Protein AF-A0A1E4RHS6-F1 (afdb_monomer)

Secondary structure (DSSP, 8-state):
---HHHHHHHHTTTGGGBPPHHHHHHHTHHHHHHHHHHHS-SS------HHHHBHHHHTSTTHHHHHT--EEETTTTT---TT-S-SEEEE-----B-HHHHHHHHHHHT-HHHHHHHEEE-TT-SSSSEEEE-S-SEETTEES-HHHHHHHH-HHHHHHHHHHHTS----S-GGGTT-EEEE---HHHHHHHHHHHHHHHHHH-S--SSSS--SS-S---SSS---PPP-S--TT-SS--------

Structure (mmCIF, N/CA/C/O backbone):
data_AF-A0A1E4RHS6-F1
#
_entry.id   AF-A0A1E4RHS6-F1
#
loop_
_atom_site.group_PDB
_atom_site.id
_atom_site.type_symbol
_atom_site.label_atom_id
_atom_site.label_alt_id
_atom_site.label_comp_id
_atom_site.label_asym_id
_atom_site.label_entity_id
_atom_site.label_seq_id
_atom_site.pdbx_PDB_ins_code
_atom_site.Cartn_x
_atom_site.Cartn_y
_atom_site.Cartn_z
_atom_site.occupancy
_atom_site.B_iso_or_equiv
_atom_site.auth_seq_id
_atom_site.auth_comp_id
_atom_site.auth_asym_id
_atom_site.auth_atom_id
_atom_site.pdbx_PDB_model_num
ATOM 1 N N . MET A 1 1 ? 25.183 -6.635 12.525 1.00 59.97 1 MET A N 1
ATOM 2 C CA . MET A 1 1 ? 24.545 -7.657 13.388 1.00 59.97 1 MET A CA 1
ATOM 3 C C . MET A 1 1 ? 23.539 -6.966 14.293 1.00 59.97 1 MET A C 1
ATOM 5 O O . MET A 1 1 ? 23.830 -5.863 14.738 1.00 59.97 1 MET A O 1
ATOM 9 N N . ALA A 1 2 ? 22.370 -7.572 14.518 1.00 80.00 2 ALA A N 1
ATOM 10 C CA . ALA A 1 2 ? 21.357 -7.038 15.431 1.00 80.00 2 ALA A CA 1
ATOM 11 C C . ALA A 1 2 ? 21.878 -7.027 16.879 1.00 80.00 2 ALA A C 1
ATOM 13 O O . ALA A 1 2 ? 22.589 -7.948 17.282 1.00 80.00 2 ALA A O 1
ATOM 14 N N . THR A 1 3 ? 21.546 -5.990 17.651 1.00 88.50 3 THR A N 1
ATOM 15 C CA . THR A 1 3 ? 21.932 -5.907 19.067 1.00 88.50 3 THR A CA 1
ATOM 16 C C . THR A 1 3 ? 21.100 -6.879 19.915 1.00 88.50 3 THR A C 1
ATOM 18 O O . THR A 1 3 ? 19.969 -7.197 19.536 1.00 88.50 3 THR A O 1
ATOM 21 N N . PRO A 1 4 ? 21.600 -7.337 21.079 1.00 90.06 4 PRO A N 1
ATOM 22 C CA . PRO A 1 4 ? 20.811 -8.151 22.007 1.00 90.06 4 PRO A CA 1
ATOM 23 C C . PRO A 1 4 ? 19.476 -7.502 22.400 1.00 90.06 4 PRO A C 1
ATOM 25 O O . PRO A 1 4 ? 18.465 -8.194 22.486 1.00 90.06 4 PRO A O 1
ATOM 28 N N . ASP A 1 5 ? 19.451 -6.176 22.558 1.00 86.56 5 ASP A N 1
ATOM 29 C CA . ASP A 1 5 ? 18.231 -5.419 22.865 1.00 86.56 5 ASP A CA 1
ATOM 30 C C . ASP A 1 5 ? 17.237 -5.422 21.699 1.00 86.56 5 ASP A C 1
ATOM 32 O O . ASP A 1 5 ? 16.030 -5.569 21.899 1.00 86.56 5 ASP A O 1
ATOM 36 N N . LEU A 1 6 ? 17.730 -5.327 20.458 1.00 84.50 6 LEU A N 1
ATOM 37 C CA . LEU A 1 6 ? 16.880 -5.459 19.278 1.00 84.50 6 LEU A CA 1
ATOM 38 C C . LEU A 1 6 ? 16.303 -6.876 19.184 1.00 84.50 6 LEU A C 1
ATOM 40 O O . LEU A 1 6 ? 15.110 -7.028 18.951 1.00 84.50 6 LEU A O 1
ATOM 44 N N . LEU A 1 7 ? 17.113 -7.909 19.424 1.00 88.19 7 LEU A N 1
ATOM 45 C CA . LEU A 1 7 ? 16.642 -9.297 19.422 1.00 88.19 7 LEU A CA 1
ATOM 46 C C . LEU A 1 7 ? 15.589 -9.543 20.508 1.00 88.19 7 LEU A C 1
ATOM 48 O O . LEU A 1 7 ? 14.568 -10.168 20.228 1.00 88.19 7 LEU A O 1
ATOM 52 N N . ARG A 1 8 ? 15.795 -9.003 21.714 1.00 87.88 8 ARG A N 1
ATOM 53 C CA . ARG A 1 8 ? 14.822 -9.091 22.806 1.00 87.88 8 ARG A CA 1
ATOM 54 C C . ARG A 1 8 ? 13.527 -8.358 22.470 1.00 87.88 8 ARG A C 1
ATOM 56 O O . ARG A 1 8 ? 12.462 -8.944 22.590 1.00 87.88 8 ARG A O 1
ATOM 63 N N . SER A 1 9 ? 13.601 -7.128 21.958 1.00 85.06 9 SER A N 1
ATOM 64 C CA . SER A 1 9 ? 12.385 -6.401 21.563 1.00 85.06 9 SER A CA 1
ATOM 65 C C . SER A 1 9 ? 11.615 -7.117 20.449 1.00 85.06 9 SER A C 1
ATOM 67 O O . SER A 1 9 ? 10.389 -7.098 20.457 1.00 85.06 9 SER A O 1
ATOM 69 N N . ILE A 1 10 ? 12.298 -7.780 19.504 1.00 84.38 10 ILE A N 1
ATOM 70 C CA . ILE A 1 10 ? 11.651 -8.626 18.488 1.00 84.38 10 ILE A CA 1
ATOM 71 C C . ILE A 1 10 ? 10.930 -9.813 19.143 1.00 84.38 10 ILE A C 1
ATOM 73 O O . ILE A 1 10 ? 9.782 -10.077 18.794 1.00 84.38 10 ILE A O 1
ATOM 77 N N . GLN A 1 11 ? 11.567 -10.496 20.101 1.00 87.00 11 GLN A N 1
ATOM 78 C CA . GLN A 1 11 ? 10.945 -11.592 20.861 1.00 87.00 11 GLN A CA 1
ATOM 79 C C . GLN A 1 11 ? 9.721 -11.121 21.658 1.00 87.00 11 GLN A C 1
ATOM 81 O O . GLN A 1 11 ? 8.719 -11.829 21.711 1.00 87.00 11 GLN A O 1
ATOM 86 N N . ASP A 1 12 ? 9.761 -9.893 22.173 1.00 87.06 12 ASP A N 1
ATOM 87 C CA . ASP A 1 12 ? 8.649 -9.234 22.863 1.00 87.06 12 ASP A CA 1
ATOM 88 C C . ASP A 1 12 ? 7.632 -8.603 21.883 1.00 87.06 12 ASP A C 1
ATOM 90 O O . ASP A 1 12 ? 6.861 -7.718 22.248 1.00 87.06 12 ASP A O 1
ATOM 94 N N . ASN A 1 13 ? 7.625 -9.018 20.611 1.00 81.56 13 ASN A N 1
ATOM 95 C CA . ASN A 1 13 ? 6.699 -8.562 19.566 1.00 81.56 13 ASN A CA 1
ATOM 96 C C . ASN A 1 13 ? 6.699 -7.038 19.307 1.00 81.56 13 ASN A C 1
ATOM 98 O O . ASN A 1 13 ? 5.694 -6.442 18.888 1.00 81.56 13 ASN A O 1
ATOM 102 N N . ARG A 1 14 ? 7.845 -6.395 19.556 1.00 83.31 14 ARG A N 1
ATOM 103 C CA . ARG A 1 14 ? 8.075 -4.958 19.359 1.00 83.31 14 ARG A CA 1
ATOM 104 C C . ARG A 1 14 ? 7.027 -4.092 20.053 1.00 83.31 14 ARG A C 1
ATOM 106 O O . ARG A 1 14 ? 6.521 -3.132 19.466 1.00 83.31 14 ARG A O 1
ATOM 113 N N . ILE A 1 15 ? 6.707 -4.425 21.308 1.00 84.56 15 ILE A N 1
ATOM 114 C CA . ILE A 1 15 ? 5.822 -3.608 22.154 1.00 84.56 15 ILE A CA 1
ATOM 115 C C . ILE A 1 15 ? 6.294 -2.151 22.269 1.00 84.56 15 ILE A C 1
ATOM 117 O O . ILE A 1 15 ? 5.478 -1.256 22.440 1.00 84.56 15 ILE A O 1
ATOM 121 N N . ASP A 1 16 ? 7.593 -1.889 22.098 1.00 84.56 16 ASP A N 1
ATOM 122 C CA . ASP A 1 16 ? 8.192 -0.551 22.087 1.00 84.56 16 ASP A CA 1
ATOM 123 C C . ASP A 1 16 ? 7.740 0.323 20.903 1.00 84.56 16 ASP A C 1
ATOM 125 O O . ASP A 1 16 ? 7.948 1.537 20.918 1.00 84.56 16 ASP A O 1
ATOM 129 N N . LYS A 1 17 ? 7.147 -0.278 19.863 1.00 87.75 17 LYS A N 1
ATOM 130 C CA . LYS A 1 17 ? 6.722 0.405 18.632 1.00 87.75 17 LYS A CA 1
ATOM 131 C C . LYS A 1 17 ? 5.220 0.386 18.393 1.00 87.75 17 LYS A C 1
ATOM 133 O O . LYS A 1 17 ? 4.797 0.817 17.323 1.00 87.75 17 LYS A O 1
ATOM 138 N N . VAL A 1 18 ? 4.416 -0.117 19.325 1.00 90.81 18 VAL A N 1
ATOM 139 C CA . VAL A 1 18 ? 2.954 -0.108 19.168 1.00 90.81 18 VAL A CA 1
ATOM 140 C C . VAL A 1 18 ? 2.422 1.320 19.132 1.00 90.81 18 VAL A C 1
ATOM 142 O O . VAL A 1 18 ? 2.957 2.217 19.785 1.00 90.81 18 VAL A O 1
ATOM 145 N N . ILE A 1 19 ? 1.355 1.524 18.366 1.00 90.25 19 ILE A N 1
ATOM 146 C CA . ILE A 1 19 ? 0.645 2.800 18.344 1.00 90.25 19 ILE A CA 1
ATOM 147 C C . ILE A 1 19 ? -0.301 2.844 19.552 1.00 90.25 19 ILE A C 1
ATOM 149 O O . ILE A 1 19 ? -1.131 1.942 19.688 1.00 90.25 19 ILE A O 1
ATOM 153 N N . PRO A 1 20 ? -0.208 3.855 20.437 1.00 91.38 20 PRO A N 1
ATOM 154 C CA . PRO A 1 20 ? -1.173 4.024 21.516 1.00 91.38 20 PRO A CA 1
ATOM 155 C C . PRO A 1 20 ? -2.580 4.267 20.968 1.00 91.38 20 PRO A C 1
ATOM 157 O O . PRO A 1 20 ? -2.752 4.968 19.971 1.00 91.38 20 PRO A O 1
ATOM 160 N N . GLU A 1 21 ? -3.601 3.772 21.665 1.00 94.12 21 GLU A N 1
ATOM 161 C CA . GLU A 1 21 ? -4.999 3.992 21.277 1.00 94.12 21 GLU A CA 1
ATOM 162 C C . GLU A 1 21 ? -5.352 5.481 21.157 1.00 94.12 21 GLU A C 1
ATOM 164 O O . GLU A 1 21 ? -6.006 5.883 20.200 1.00 94.12 21 GLU A O 1
ATOM 169 N N . SER A 1 22 ? -4.822 6.326 22.043 1.00 92.38 22 SER A N 1
ATOM 170 C CA . SER A 1 22 ? -5.022 7.779 21.979 1.00 92.38 22 SER A CA 1
ATOM 171 C C . SER A 1 22 ? -4.534 8.410 20.667 1.00 92.38 22 SER A C 1
ATOM 173 O O . SER A 1 22 ? -5.081 9.423 20.227 1.00 92.38 22 SER A O 1
ATOM 175 N N . VAL A 1 23 ? -3.523 7.823 20.016 1.00 89.50 23 VAL A N 1
ATOM 176 C CA . VAL A 1 23 ? -3.023 8.281 18.711 1.00 89.50 23 VAL A CA 1
ATOM 177 C C . VAL A 1 23 ? -3.991 7.881 17.600 1.00 89.50 23 VAL A C 1
ATOM 179 O O . VAL A 1 23 ? -4.288 8.706 16.738 1.00 89.50 23 VAL A O 1
ATOM 182 N N . TYR A 1 24 ? -4.550 6.668 17.648 1.00 92.44 24 TYR A N 1
ATOM 183 C CA . TYR A 1 24 ? -5.624 6.260 16.736 1.00 92.44 24 TYR A CA 1
ATOM 184 C C . TYR A 1 24 ? -6.864 7.153 16.896 1.00 92.44 24 TYR A C 1
ATOM 186 O O . TYR A 1 24 ? -7.394 7.660 15.906 1.00 92.44 24 TYR A O 1
ATOM 194 N N . ASP A 1 25 ? -7.289 7.407 18.134 1.00 92.69 25 ASP A N 1
ATOM 195 C CA . ASP A 1 25 ? -8.480 8.206 18.426 1.00 92.69 25 ASP A CA 1
ATOM 196 C C . ASP A 1 25 ? -8.363 9.647 17.927 1.00 92.69 25 ASP A C 1
ATOM 198 O O . ASP A 1 25 ? -9.307 10.186 17.348 1.00 92.69 25 ASP A O 1
ATOM 202 N N . SER A 1 26 ? -7.193 10.260 18.112 1.00 89.44 26 SER A N 1
ATOM 203 C CA . SER A 1 26 ? -6.949 11.644 17.697 1.00 89.44 26 SER A CA 1
ATOM 204 C C . SER A 1 26 ? -6.756 11.812 16.187 1.00 89.44 26 SER A C 1
ATOM 206 O O . SER A 1 26 ? -7.111 12.865 15.663 1.00 89.44 26 SER A O 1
ATOM 208 N N . ASN A 1 27 ? -6.233 10.803 15.478 1.00 87.25 27 ASN A N 1
ATOM 209 C CA . ASN A 1 27 ? -5.848 10.950 14.066 1.00 87.25 27 ASN A CA 1
ATOM 210 C C . ASN A 1 27 ? -6.754 10.208 13.075 1.00 87.25 27 ASN A C 1
ATOM 212 O O . ASN A 1 27 ? -6.934 10.669 11.951 1.00 87.25 27 ASN A O 1
ATOM 216 N N . LEU A 1 28 ? -7.305 9.051 13.449 1.00 91.12 28 LEU A N 1
ATOM 217 C CA . LEU A 1 28 ? -7.921 8.116 12.498 1.00 91.12 28 LEU A CA 1
ATOM 218 C C . LEU A 1 28 ? -9.376 7.786 12.813 1.00 91.12 28 LEU A C 1
ATOM 220 O O . LEU A 1 28 ? -10.139 7.503 11.888 1.00 91.12 28 LEU A O 1
ATOM 224 N N . LYS A 1 29 ? -9.797 7.863 14.080 1.00 92.75 29 LYS A N 1
ATOM 225 C CA . LYS A 1 29 ? -11.164 7.499 14.473 1.00 92.75 29 LYS A CA 1
ATOM 226 C C . LYS A 1 29 ? -12.225 8.291 13.708 1.00 92.75 29 LYS A C 1
ATOM 228 O O . LYS A 1 29 ? -13.162 7.694 13.192 1.00 92.75 29 LYS A O 1
ATOM 233 N N . SER A 1 30 ? -12.061 9.607 13.567 1.00 92.50 30 SER A N 1
ATOM 234 C CA . SER A 1 30 ? -13.020 10.442 12.827 1.00 92.50 30 SER A CA 1
ATOM 235 C C . SER A 1 30 ? -13.090 10.087 11.335 1.00 92.50 30 SER A C 1
ATOM 237 O O . SER A 1 30 ? -14.154 10.176 10.725 1.00 92.50 30 SER A O 1
ATOM 239 N N . ILE A 1 31 ? -11.972 9.657 10.741 1.00 91.25 31 ILE A N 1
ATOM 240 C CA . ILE A 1 31 ? -11.906 9.190 9.351 1.00 91.25 31 ILE A CA 1
ATOM 241 C C . ILE A 1 31 ? -12.653 7.863 9.220 1.00 91.25 31 ILE A C 1
ATOM 243 O O . ILE A 1 31 ? -13.453 7.702 8.300 1.00 91.25 31 ILE A O 1
ATOM 247 N N . TYR A 1 32 ? -12.410 6.930 10.140 1.00 93.31 32 TYR A N 1
ATOM 248 C CA . TYR A 1 32 ? -13.093 5.643 10.168 1.00 93.31 32 TYR A CA 1
ATOM 249 C C . TYR A 1 32 ? -14.603 5.806 10.375 1.00 93.31 32 TYR A C 1
ATOM 251 O O . TYR A 1 32 ? -15.383 5.259 9.600 1.00 93.31 32 TYR A O 1
ATOM 259 N N . ASP A 1 33 ? -15.026 6.625 11.341 1.00 93.38 33 ASP A N 1
ATOM 260 C CA . ASP A 1 33 ? -16.442 6.882 11.622 1.00 93.38 33 ASP A CA 1
ATOM 261 C C . ASP A 1 33 ? -17.170 7.431 10.383 1.00 93.38 33 ASP A C 1
ATOM 263 O O . ASP A 1 33 ? -18.230 6.923 10.028 1.00 93.38 33 ASP A O 1
ATOM 267 N N . LYS A 1 34 ? -16.563 8.375 9.644 1.00 93.06 34 LYS A N 1
ATOM 268 C CA . LYS A 1 34 ? -17.117 8.894 8.376 1.00 93.06 34 LYS A CA 1
ATOM 269 C C . LYS A 1 34 ? -17.277 7.810 7.304 1.00 93.06 34 LYS A C 1
ATOM 271 O O . LYS A 1 34 ? -18.225 7.854 6.519 1.00 93.06 34 LYS A O 1
ATOM 276 N N . ILE A 1 35 ? -16.354 6.847 7.239 1.00 91.56 35 ILE A N 1
ATOM 277 C CA . ILE A 1 35 ? -16.458 5.709 6.311 1.00 91.56 35 ILE A CA 1
ATOM 278 C C . ILE A 1 35 ? -17.650 4.829 6.701 1.00 91.56 35 ILE A C 1
ATOM 280 O O . ILE A 1 35 ? -18.435 4.462 5.828 1.00 91.56 35 ILE A O 1
ATOM 284 N N . ILE A 1 36 ? -17.822 4.549 7.997 1.00 92.19 36 ILE A N 1
ATOM 285 C CA . ILE A 1 36 ? -18.945 3.754 8.513 1.00 92.19 36 ILE A CA 1
ATOM 286 C C . ILE A 1 36 ? -20.285 4.466 8.313 1.00 92.19 36 ILE A C 1
ATOM 288 O O . ILE A 1 36 ? -21.259 3.835 7.911 1.00 92.19 36 ILE A O 1
ATOM 292 N N . GLU A 1 37 ? -20.355 5.775 8.553 1.00 91.44 37 GLU A N 1
ATOM 293 C CA . GLU A 1 37 ? -21.561 6.573 8.307 1.00 91.44 37 GLU A CA 1
ATOM 294 C C . GLU A 1 37 ? -21.984 6.515 6.836 1.00 91.44 37 GLU A C 1
ATOM 296 O O . GLU A 1 37 ? -23.170 6.386 6.534 1.00 91.44 37 GLU A O 1
ATOM 301 N N . LYS A 1 38 ? -21.014 6.557 5.914 1.00 87.94 38 LYS A N 1
ATOM 302 C CA . LYS A 1 38 ? -21.271 6.459 4.474 1.00 87.94 38 LYS A CA 1
ATOM 303 C C . LYS A 1 38 ? -21.679 5.048 4.040 1.00 87.94 38 LYS A C 1
ATOM 305 O O . LYS A 1 38 ? -22.522 4.920 3.155 1.00 87.94 38 LYS A O 1
ATOM 310 N N . SER A 1 39 ? -21.072 4.004 4.605 1.00 86.00 39 SER A N 1
ATOM 311 C CA . SER A 1 39 ? -21.371 2.612 4.241 1.00 86.00 39 SER A CA 1
ATOM 312 C C . SER A 1 39 ? -22.644 2.079 4.907 1.00 86.00 39 SER A C 1
ATOM 314 O O . SER A 1 39 ? -23.267 1.158 4.386 1.00 86.00 39 SER A O 1
ATOM 316 N N . GLY A 1 40 ? -23.030 2.637 6.058 1.00 84.38 40 GLY A N 1
ATOM 317 C CA . GLY A 1 40 ? -24.147 2.173 6.880 1.00 84.38 40 GLY A CA 1
ATOM 318 C C . GLY A 1 40 ? -23.863 0.886 7.667 1.00 84.38 40 GLY A C 1
ATOM 319 O O . GLY A 1 40 ? -24.733 0.431 8.410 1.00 84.38 40 GLY A O 1
ATOM 320 N N . VAL A 1 41 ? -22.667 0.298 7.541 1.00 83.81 41 VAL A N 1
ATOM 321 C CA . VAL A 1 41 ? -22.291 -0.974 8.180 1.00 83.81 41 VAL A CA 1
ATOM 322 C C . VAL A 1 41 ? -20.867 -0.927 8.722 1.00 83.81 41 VAL A C 1
ATOM 324 O O . VAL A 1 41 ? -19.961 -0.407 8.079 1.00 83.81 41 VAL A O 1
ATOM 327 N N . LYS A 1 42 ? -20.648 -1.506 9.910 1.00 79.38 42 LYS A N 1
ATOM 328 C CA . LYS A 1 42 ? -19.319 -1.551 10.551 1.00 79.38 42 LYS A CA 1
ATOM 329 C C . LYS A 1 42 ? -18.369 -2.546 9.890 1.00 79.38 42 LYS A C 1
ATOM 331 O O . LYS A 1 42 ? -17.166 -2.308 9.854 1.00 79.38 42 LYS A O 1
ATOM 336 N N . THR A 1 43 ? -18.904 -3.640 9.368 1.00 84.06 43 THR A N 1
ATOM 337 C CA . THR A 1 43 ? -18.154 -4.725 8.734 1.00 84.06 43 THR A CA 1
ATOM 338 C C . THR A 1 43 ? -18.296 -4.675 7.222 1.00 84.06 43 THR A C 1
ATOM 340 O O . THR A 1 43 ? -19.371 -4.387 6.697 1.00 84.06 43 THR A O 1
ATOM 343 N N . VAL A 1 44 ? -17.205 -4.979 6.521 1.00 88.94 44 VAL A N 1
ATOM 344 C CA . VAL A 1 44 ? -17.224 -5.131 5.066 1.00 88.94 44 VAL A CA 1
ATOM 345 C C . VAL A 1 44 ? -17.802 -6.502 4.727 1.00 88.94 44 VAL A C 1
ATOM 347 O O . VAL A 1 44 ? -17.132 -7.521 4.843 1.00 88.94 44 VAL A O 1
ATOM 350 N N . GLU A 1 45 ? -19.071 -6.524 4.326 1.00 89.62 45 GLU A N 1
ATOM 351 C CA . GLU A 1 45 ? -19.749 -7.739 3.841 1.00 89.62 45 GLU A CA 1
ATOM 352 C C . GLU A 1 45 ? -19.692 -7.868 2.312 1.00 89.62 45 GLU A C 1
ATOM 354 O O . GLU A 1 45 ? -19.909 -8.945 1.749 1.00 89.62 45 GLU A O 1
ATOM 359 N N . THR A 1 46 ? -19.378 -6.767 1.626 1.00 92.25 46 THR A N 1
ATOM 360 C CA . THR A 1 46 ? -19.226 -6.725 0.173 1.00 92.25 46 THR A CA 1
ATOM 361 C C . THR A 1 46 ? -18.072 -7.623 -0.257 1.00 92.25 46 THR A C 1
ATOM 363 O O . THR A 1 46 ? -16.931 -7.428 0.152 1.00 92.25 46 THR A O 1
ATOM 366 N N . LYS A 1 47 ? -18.354 -8.590 -1.133 1.00 96.38 47 LYS A N 1
ATOM 367 C CA . LYS A 1 47 ? -17.315 -9.411 -1.765 1.00 96.38 47 LYS A CA 1
ATOM 368 C C . LYS A 1 47 ? -16.635 -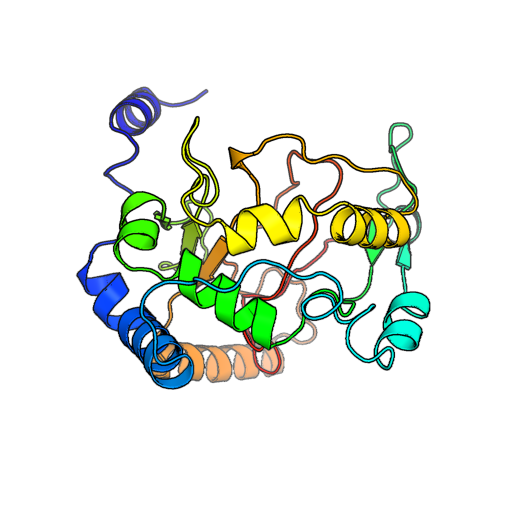8.638 -2.887 1.00 96.38 47 LYS A C 1
ATOM 370 O O . LYS A 1 47 ? -17.276 -7.855 -3.588 1.00 96.38 47 LYS A O 1
ATOM 375 N N . PHE A 1 48 ? -15.349 -8.900 -3.096 1.00 98.44 48 PHE A N 1
ATOM 376 C CA . PHE A 1 48 ? -14.639 -8.342 -4.237 1.00 98.44 48 PHE A CA 1
ATOM 377 C C . PHE A 1 48 ? -15.203 -8.898 -5.554 1.00 98.44 48 PHE A C 1
ATOM 379 O O . PHE A 1 48 ? -15.061 -10.078 -5.857 1.00 98.44 48 PHE A O 1
ATOM 386 N N . ASP A 1 49 ? -15.837 -8.026 -6.331 1.00 98.25 49 ASP A N 1
ATOM 387 C CA . ASP A 1 49 ? -16.186 -8.234 -7.734 1.00 98.25 49 ASP A CA 1
ATOM 388 C C . ASP A 1 49 ? -15.230 -7.444 -8.656 1.00 98.25 49 ASP A C 1
ATOM 390 O O . ASP A 1 49 ? -15.236 -6.209 -8.615 1.00 98.25 49 ASP A O 1
ATOM 394 N N . PRO A 1 50 ? -14.423 -8.101 -9.508 1.00 97.81 50 PRO A N 1
ATOM 395 C CA . PRO A 1 50 ? -13.515 -7.415 -10.427 1.00 97.81 50 PRO A CA 1
ATOM 396 C C . PRO A 1 50 ? -14.242 -6.509 -11.433 1.00 97.81 50 PRO A C 1
ATOM 398 O O . PRO A 1 50 ? -13.695 -5.476 -11.809 1.00 97.81 50 PRO A O 1
ATOM 401 N N . TYR A 1 51 ? -15.473 -6.834 -11.837 1.00 97.19 51 TYR A N 1
ATOM 402 C CA . TYR A 1 51 ? -16.265 -6.038 -12.784 1.00 97.19 51 TYR A CA 1
ATOM 403 C C . TYR A 1 51 ? -16.917 -4.818 -12.142 1.00 97.19 51 TYR A C 1
ATOM 405 O O . TYR A 1 51 ? -17.545 -4.027 -12.832 1.00 97.19 51 TYR A O 1
ATOM 413 N N . LYS A 1 52 ? -16.763 -4.650 -10.831 1.00 97.25 52 LYS A N 1
ATOM 414 C CA . LYS A 1 52 ? -17.241 -3.485 -10.088 1.00 97.25 52 LYS A CA 1
ATOM 415 C C . LYS A 1 52 ? -16.096 -2.702 -9.454 1.00 97.25 52 LYS A C 1
ATOM 417 O O . LYS A 1 52 ? -16.140 -1.478 -9.363 1.00 97.25 52 LYS A O 1
ATOM 422 N N . HIS A 1 53 ? -15.069 -3.410 -9.002 1.00 97.88 53 HIS A N 1
ATOM 423 C CA . HIS A 1 53 ? -14.016 -2.852 -8.164 1.00 97.88 53 HIS A CA 1
ATOM 424 C C . HIS A 1 53 ? -12.713 -2.577 -8.909 1.00 97.88 53 HIS A C 1
ATOM 426 O O . HIS A 1 53 ? -11.897 -1.820 -8.390 1.00 97.88 53 HIS A O 1
ATOM 432 N N . LEU A 1 54 ? -12.513 -3.116 -10.117 1.00 97.94 54 LEU A N 1
ATOM 433 C CA . LEU A 1 54 ? -11.396 -2.728 -10.981 1.00 97.94 54 LEU A CA 1
ATOM 434 C C . LEU A 1 54 ? -11.870 -1.697 -12.004 1.00 97.94 54 LEU A C 1
ATOM 436 O O . LEU A 1 54 ? -12.758 -1.982 -12.810 1.00 97.94 54 LEU A O 1
ATOM 440 N N . LYS A 1 55 ? -11.234 -0.520 -12.025 1.00 96.25 55 LYS A N 1
ATOM 441 C CA . LYS A 1 55 ? -11.555 0.574 -12.963 1.00 96.25 55 LYS A CA 1
ATOM 442 C C . LYS A 1 55 ? -11.506 0.116 -14.419 1.00 96.25 55 LYS A C 1
ATOM 444 O O . LYS A 1 55 ? -12.358 0.489 -15.218 1.00 96.25 55 LYS A O 1
ATOM 449 N N . TYR A 1 56 ? -10.569 -0.776 -14.741 1.00 95.56 56 TYR A N 1
ATOM 450 C CA . TYR A 1 56 ? -10.448 -1.358 -16.075 1.00 95.56 56 TYR A CA 1
ATOM 451 C C . TYR A 1 56 ? -11.733 -2.058 -16.556 1.00 95.56 56 TYR A C 1
ATOM 453 O O . TYR A 1 56 ? -12.076 -1.964 -17.735 1.00 95.56 56 TYR A O 1
ATOM 461 N N . TYR A 1 57 ? -12.448 -2.760 -15.670 1.00 95.25 57 TYR A N 1
ATOM 462 C CA . TYR A 1 57 ? -13.636 -3.544 -16.027 1.00 95.25 57 TYR A CA 1
ATOM 463 C C . TYR A 1 57 ? -14.958 -2.838 -15.699 1.00 95.25 57 TYR A C 1
ATOM 465 O O . TYR A 1 57 ? -15.939 -3.096 -16.390 1.00 95.25 57 TYR A O 1
ATOM 473 N N . ALA A 1 58 ? -14.979 -1.950 -14.699 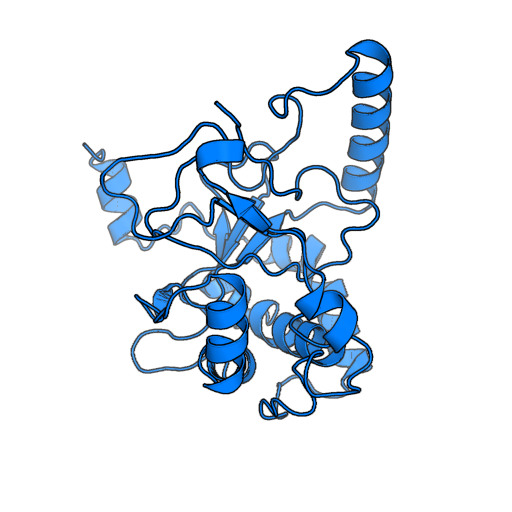1.00 93.25 58 ALA A N 1
ATOM 474 C CA . ALA A 1 58 ? -16.204 -1.376 -14.144 1.00 93.25 58 ALA A CA 1
ATOM 475 C C . ALA A 1 58 ? -17.010 -0.507 -15.115 1.00 93.25 58 ALA A C 1
ATOM 477 O O . ALA A 1 58 ? -18.203 -0.734 -15.299 1.00 93.25 58 ALA A O 1
ATOM 478 N N . ASP A 1 59 ? -16.379 0.483 -15.747 1.00 82.12 59 ASP A N 1
ATOM 479 C CA . ASP A 1 59 ? -17.067 1.383 -16.682 1.00 82.12 59 ASP A CA 1
ATOM 480 C C . ASP A 1 59 ? -16.370 1.510 -18.044 1.00 82.12 59 ASP A C 1
ATOM 482 O O . ASP A 1 59 ? -16.904 2.128 -18.966 1.00 82.12 59 ASP A O 1
ATOM 486 N N . GLY A 1 60 ? -15.182 0.911 -18.185 1.00 75.31 60 GLY A N 1
ATOM 487 C CA . GLY A 1 60 ? -14.379 0.914 -19.402 1.00 75.31 60 GLY A CA 1
ATOM 488 C C . GLY A 1 60 ? -13.759 2.265 -19.773 1.00 75.31 60 GLY A C 1
ATOM 489 O O . GLY A 1 60 ? -12.936 2.293 -20.688 1.00 75.31 60 GLY A O 1
ATOM 490 N N . LYS A 1 61 ? -14.091 3.359 -19.075 1.00 84.06 61 LYS A N 1
ATOM 491 C CA . LYS A 1 61 ? -13.603 4.715 -19.386 1.00 84.06 61 LYS A CA 1
ATOM 492 C C . LYS A 1 61 ? -12.113 4.849 -19.113 1.00 84.06 61 LYS A C 1
ATOM 494 O O . LYS A 1 61 ? -11.395 5.528 -19.838 1.00 84.06 61 LYS A O 1
ATOM 499 N N . ASP A 1 62 ? -11.644 4.137 -18.099 1.00 87.38 62 ASP A N 1
ATOM 500 C CA . ASP A 1 62 ? -10.250 4.146 -17.674 1.00 87.38 62 ASP A CA 1
ATOM 501 C C . ASP A 1 62 ? -9.358 3.167 -18.462 1.00 87.38 62 ASP A C 1
ATOM 503 O O . ASP A 1 62 ? -8.147 3.126 -18.238 1.00 87.38 62 ASP A O 1
ATOM 507 N N . LYS A 1 63 ? -9.911 2.399 -19.418 1.00 92.56 63 LYS A N 1
ATOM 508 C CA . LYS A 1 63 ? -9.122 1.466 -20.246 1.00 92.56 63 LYS A CA 1
ATOM 509 C C . LYS A 1 63 ? -8.103 2.188 -21.111 1.00 92.56 63 LYS A C 1
ATOM 511 O O . LYS A 1 63 ? -6.970 1.730 -21.209 1.00 92.56 63 LYS A O 1
ATOM 516 N N . GLU A 1 64 ? -8.493 3.298 -21.734 1.00 92.62 64 GLU A N 1
ATOM 517 C CA . GLU A 1 64 ? -7.570 4.074 -22.566 1.00 92.62 64 GLU A CA 1
ATOM 518 C C . GLU A 1 64 ? -6.415 4.610 -21.724 1.00 92.62 64 GLU A C 1
ATOM 520 O O . GLU A 1 64 ? -5.263 4.409 -22.092 1.00 92.62 64 GLU A O 1
ATOM 525 N N . LYS A 1 65 ? -6.712 5.171 -20.544 1.00 93.31 65 LYS A N 1
ATOM 526 C CA . LYS A 1 65 ? -5.695 5.650 -19.598 1.00 93.31 65 LYS A CA 1
ATOM 527 C C . LYS A 1 65 ? -4.764 4.529 -19.129 1.00 93.31 65 LYS A C 1
ATOM 529 O O . LYS A 1 65 ? -3.557 4.735 -19.035 1.00 93.31 65 LYS A O 1
ATOM 534 N N . PHE A 1 66 ? -5.308 3.345 -18.846 1.00 95.69 66 PHE A N 1
ATOM 535 C CA . PHE A 1 66 ? -4.515 2.165 -18.508 1.00 95.69 66 PHE A CA 1
ATOM 536 C C . PHE A 1 66 ? -3.551 1.806 -19.651 1.00 95.69 66 PHE A C 1
ATOM 538 O O . PHE A 1 66 ? -2.348 1.707 -19.440 1.00 95.69 66 PHE A O 1
ATOM 545 N N . HIS A 1 67 ? -4.044 1.687 -20.885 1.00 94.44 67 HIS A N 1
ATOM 546 C CA . HIS A 1 67 ? -3.207 1.318 -22.036 1.00 94.44 67 HIS A CA 1
ATOM 547 C C . HIS A 1 67 ? -2.204 2.402 -22.438 1.00 94.44 67 HIS A C 1
ATOM 549 O O . HIS A 1 67 ? -1.121 2.083 -22.919 1.00 94.44 67 HIS A O 1
ATOM 555 N N . SER A 1 68 ? -2.536 3.676 -22.223 1.00 95.38 68 SER A N 1
ATOM 556 C CA . SER A 1 68 ? -1.657 4.813 -22.505 1.00 95.38 68 SER A CA 1
ATOM 557 C C . SER A 1 68 ? -0.707 5.147 -21.352 1.00 95.38 68 SER A C 1
ATOM 559 O O . SER A 1 68 ? -0.052 6.189 -21.392 1.00 95.38 68 SER A O 1
ATOM 561 N N . THR A 1 69 ? -0.664 4.331 -20.294 1.00 97.12 69 THR A N 1
ATOM 562 C CA . THR A 1 69 ? 0.219 4.573 -19.150 1.00 97.12 69 THR A CA 1
ATOM 563 C C . THR A 1 69 ? 1.669 4.492 -19.607 1.00 97.12 69 THR A C 1
ATOM 565 O O . THR A 1 69 ? 2.128 3.464 -20.111 1.00 97.12 69 THR A O 1
ATOM 568 N N . ARG A 1 70 ? 2.404 5.592 -19.428 1.00 96.81 70 ARG A N 1
ATOM 569 C CA . ARG A 1 70 ? 3.824 5.653 -19.766 1.00 96.81 70 ARG A CA 1
ATOM 570 C C . ARG A 1 70 ? 4.606 4.705 -18.865 1.00 96.81 70 ARG A C 1
ATOM 572 O O . ARG A 1 70 ? 4.401 4.668 -17.653 1.00 96.81 70 ARG A O 1
ATOM 579 N N . LYS A 1 71 ? 5.548 3.993 -19.470 1.00 96.69 71 LYS A N 1
ATOM 580 C CA . LYS A 1 71 ? 6.522 3.144 -18.789 1.00 96.69 71 LYS A CA 1
ATOM 581 C C . LYS A 1 71 ? 7.904 3.742 -19.017 1.00 96.69 71 LYS A C 1
ATOM 583 O O . LYS A 1 71 ? 8.183 4.202 -20.119 1.00 96.69 71 LYS A O 1
ATOM 588 N N . ILE A 1 72 ? 8.722 3.767 -17.977 1.00 96.50 72 ILE A N 1
ATOM 589 C CA . ILE A 1 72 ? 10.116 4.200 -18.020 1.00 96.50 72 ILE A CA 1
ATOM 590 C C . ILE A 1 72 ? 10.958 2.959 -17.752 1.00 96.50 72 ILE A C 1
ATOM 592 O O . ILE A 1 72 ? 10.750 2.264 -16.754 1.00 96.50 72 ILE A O 1
ATOM 596 N N . SER A 1 73 ? 11.884 2.665 -18.653 1.00 95.62 73 SER A N 1
ATOM 597 C CA . SER A 1 73 ? 12.769 1.508 -18.541 1.00 95.62 73 SER A CA 1
ATOM 598 C C . SER A 1 73 ? 13.879 1.706 -17.502 1.00 95.62 73 SER A C 1
ATOM 600 O O . SER A 1 73 ? 14.223 2.829 -17.123 1.00 95.62 73 SER A O 1
ATOM 602 N N . MET A 1 74 ? 14.492 0.604 -17.069 1.00 94.88 74 MET A N 1
ATOM 603 C CA . MET A 1 74 ? 15.698 0.623 -16.232 1.00 94.88 74 MET A CA 1
ATOM 604 C C . MET A 1 74 ? 16.857 1.379 -16.901 1.00 94.88 74 MET A C 1
ATOM 606 O O . MET A 1 74 ? 17.622 2.062 -16.216 1.00 94.88 74 MET A O 1
ATOM 610 N N . GLU A 1 75 ? 16.950 1.334 -18.233 1.00 95.50 75 GLU A N 1
ATOM 611 C CA . GLU A 1 75 ? 17.955 2.070 -19.007 1.00 95.50 75 GLU A CA 1
ATOM 612 C C . GLU A 1 75 ? 17.707 3.580 -18.965 1.00 95.50 75 GLU A C 1
ATOM 614 O O . GLU A 1 75 ? 18.619 4.349 -18.656 1.00 95.50 75 GLU A O 1
ATOM 619 N N . GLU A 1 76 ? 16.463 4.017 -19.174 1.00 96.00 76 GLU A N 1
ATOM 620 C CA . GLU A 1 76 ? 16.081 5.430 -19.060 1.00 96.00 76 GLU A CA 1
ATOM 621 C C . GLU A 1 76 ? 16.261 5.977 -17.636 1.00 96.00 76 GLU A C 1
ATOM 623 O O . GLU A 1 76 ? 16.534 7.168 -17.450 1.00 96.00 76 GLU A O 1
ATOM 628 N N . LEU A 1 77 ? 16.142 5.118 -16.617 1.00 94.81 77 LEU A N 1
ATOM 629 C CA . LEU A 1 77 ? 16.480 5.453 -15.231 1.00 94.81 77 LEU A CA 1
ATOM 630 C C . LEU A 1 77 ? 17.989 5.423 -14.946 1.00 94.81 77 LEU A C 1
ATOM 632 O O . LEU A 1 77 ? 18.391 5.877 -13.872 1.00 94.81 77 LEU A O 1
ATOM 636 N N . ARG A 1 78 ? 18.814 4.928 -15.881 1.00 95.44 78 ARG A N 1
ATOM 637 C CA . ARG A 1 78 ? 20.259 4.672 -15.728 1.00 95.44 78 ARG A CA 1
ATOM 638 C C . ARG A 1 78 ? 20.567 3.718 -14.576 1.00 95.44 78 ARG A C 1
ATOM 640 O O . ARG A 1 78 ? 21.495 3.924 -13.797 1.00 95.44 78 ARG A O 1
ATOM 647 N N . ARG A 1 79 ? 19.741 2.683 -14.448 1.00 91.56 79 ARG A N 1
ATOM 648 C CA . ARG A 1 79 ? 19.800 1.666 -13.391 1.00 91.56 79 ARG A CA 1
ATOM 649 C C . ARG A 1 79 ? 19.849 0.235 -13.924 1.00 91.56 79 ARG A C 1
ATOM 651 O O . ARG A 1 79 ? 19.717 -0.683 -13.124 1.00 91.56 79 ARG A O 1
ATOM 658 N N . SER A 1 80 ? 20.053 0.038 -15.228 1.00 92.94 80 SER A N 1
ATOM 659 C CA . SER A 1 80 ? 20.138 -1.299 -15.823 1.00 92.94 80 SER A CA 1
ATOM 660 C C . SER A 1 80 ? 21.172 -2.182 -15.128 1.00 92.94 80 SER A C 1
ATOM 662 O O . SER A 1 80 ? 22.273 -1.732 -14.800 1.00 92.94 80 SER A O 1
ATOM 664 N N . HIS A 1 81 ? 20.825 -3.454 -14.954 1.00 90.44 81 HIS A N 1
ATOM 665 C CA . HIS A 1 81 ? 21.698 -4.472 -14.383 1.00 90.44 81 HIS A CA 1
ATOM 666 C C . HIS A 1 81 ? 21.655 -5.739 -15.252 1.00 90.44 81 HIS A C 1
ATOM 668 O O . HIS A 1 81 ? 20.570 -6.109 -15.698 1.00 90.44 81 HIS A O 1
ATOM 674 N N . PRO A 1 82 ? 22.786 -6.437 -15.481 1.00 90.94 82 PRO A N 1
ATOM 675 C CA . PRO A 1 82 ? 22.807 -7.661 -16.292 1.00 90.94 82 PRO A CA 1
ATOM 676 C C . PRO A 1 82 ? 21.839 -8.751 -15.810 1.00 90.94 82 PRO A C 1
ATOM 678 O O . PRO A 1 82 ? 21.301 -9.492 -16.623 1.00 90.94 82 PRO A O 1
ATOM 681 N N . ASP A 1 83 ? 21.599 -8.806 -14.498 1.00 88.75 83 ASP A N 1
ATOM 682 C CA . ASP A 1 83 ? 20.729 -9.801 -13.854 1.00 88.75 83 ASP A CA 1
ATOM 683 C C . ASP A 1 83 ? 19.287 -9.302 -13.617 1.00 88.75 83 ASP A C 1
ATOM 685 O O . ASP A 1 83 ? 18.569 -9.852 -12.781 1.00 88.75 83 ASP A O 1
ATOM 689 N N . GLN A 1 84 ? 18.852 -8.224 -14.283 1.00 88.94 84 GLN A N 1
ATOM 690 C CA . GLN A 1 84 ? 17.478 -7.738 -14.134 1.00 88.94 84 GLN A CA 1
ATOM 691 C C . GLN A 1 84 ? 16.475 -8.719 -14.759 1.00 88.94 84 GLN A C 1
ATOM 693 O O . GLN A 1 84 ? 16.692 -9.251 -15.844 1.00 88.94 84 GLN A O 1
ATOM 698 N N . ILE A 1 85 ? 15.348 -8.934 -14.084 1.00 87.81 85 ILE A N 1
ATOM 699 C CA . ILE A 1 85 ? 14.298 -9.859 -14.545 1.00 87.81 85 ILE A CA 1
ATOM 700 C C . ILE A 1 85 ? 13.294 -9.208 -15.513 1.00 87.81 85 ILE A C 1
ATOM 702 O O . ILE A 1 85 ? 12.433 -9.885 -16.066 1.00 87.81 85 ILE A O 1
ATOM 706 N N . THR A 1 86 ? 13.368 -7.886 -15.679 1.00 91.19 86 THR A N 1
ATOM 707 C CA . THR A 1 86 ? 12.500 -7.077 -16.540 1.00 91.19 86 THR A CA 1
ATOM 708 C C . THR A 1 86 ? 13.204 -5.772 -16.899 1.00 91.19 86 THR A C 1
ATOM 710 O O . THR A 1 86 ? 13.997 -5.254 -16.111 1.00 91.19 86 THR A O 1
ATOM 713 N N . ASP A 1 87 ? 12.883 -5.222 -18.069 1.00 93.31 87 ASP A N 1
ATOM 714 C CA . ASP A 1 87 ? 13.353 -3.900 -18.494 1.00 93.31 87 ASP A CA 1
ATOM 715 C C . ASP A 1 87 ? 12.526 -2.758 -17.900 1.00 93.31 87 ASP A C 1
ATOM 717 O O . ASP A 1 87 ? 12.925 -1.595 -17.996 1.00 93.31 87 ASP A O 1
ATOM 721 N N . LEU A 1 88 ? 11.380 -3.063 -17.282 1.00 95.50 88 LEU A N 1
ATOM 722 C CA . LEU A 1 88 ? 10.559 -2.060 -16.618 1.00 95.50 88 LEU A CA 1
ATOM 723 C C . LEU A 1 88 ? 11.297 -1.483 -15.406 1.00 95.50 88 LEU A C 1
ATOM 725 O O . LEU A 1 88 ? 11.630 -2.207 -14.474 1.00 95.50 88 LEU A O 1
ATOM 729 N N . GLY A 1 89 ? 11.474 -0.162 -15.389 1.00 94.56 89 GLY A N 1
ATOM 730 C CA . GLY A 1 89 ? 11.925 0.564 -14.206 1.00 94.56 89 GLY A CA 1
ATOM 731 C C . GLY A 1 89 ? 10.757 1.057 -13.356 1.00 94.56 89 GLY A C 1
ATOM 732 O O . GLY A 1 89 ? 10.694 0.795 -12.161 1.00 94.56 89 GLY A O 1
ATOM 733 N N . VAL A 1 90 ? 9.813 1.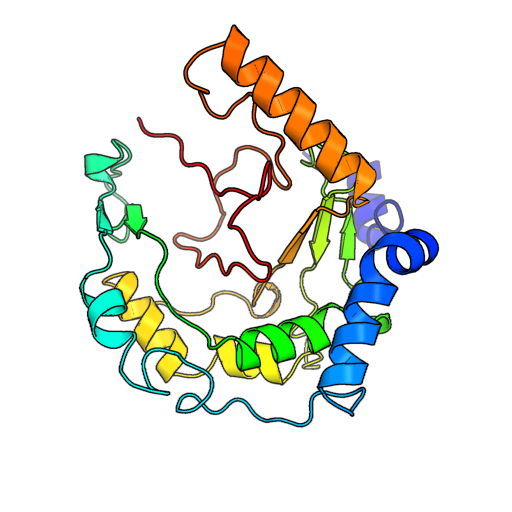773 -13.970 1.00 95.81 90 VAL A N 1
ATOM 734 C CA . VAL A 1 90 ? 8.593 2.261 -13.307 1.00 95.81 90 VAL A CA 1
ATOM 735 C C . VAL A 1 90 ? 7.511 2.602 -14.333 1.00 95.81 90 VAL A C 1
ATOM 737 O O . VAL A 1 90 ? 7.809 2.862 -15.498 1.00 95.81 90 VAL A O 1
ATOM 740 N N . THR A 1 91 ? 6.251 2.651 -13.913 1.00 96.31 91 THR A N 1
ATOM 741 C CA . THR A 1 91 ? 5.154 3.231 -14.697 1.00 96.31 91 THR A CA 1
ATOM 742 C C . THR A 1 91 ? 4.694 4.552 -14.090 1.00 96.31 91 THR A C 1
ATOM 744 O O . THR A 1 91 ? 4.745 4.734 -12.874 1.00 96.31 91 THR A O 1
ATOM 747 N N . ASP A 1 92 ? 4.151 5.452 -14.907 1.00 94.56 92 ASP A N 1
ATOM 748 C CA . ASP A 1 92 ? 3.306 6.519 -14.365 1.00 94.56 92 ASP A CA 1
ATOM 749 C C . ASP A 1 92 ? 2.109 5.904 -13.594 1.00 94.56 92 ASP A C 1
ATOM 751 O O . ASP A 1 92 ? 1.748 4.741 -13.830 1.00 94.56 92 ASP A O 1
ATOM 755 N N . PRO A 1 93 ? 1.469 6.647 -12.670 1.00 93.12 93 PRO A N 1
ATOM 756 C CA . PRO A 1 93 ? 0.287 6.157 -11.968 1.00 93.12 93 PRO A CA 1
ATOM 757 C C . PRO A 1 93 ? -0.848 5.795 -12.932 1.00 93.12 93 PRO A C 1
ATOM 759 O O . PRO A 1 93 ? -1.218 6.586 -13.805 1.00 93.12 93 PRO A O 1
ATOM 762 N N . PHE A 1 94 ? -1.460 4.631 -12.723 1.00 94.38 94 PHE A N 1
ATOM 763 C CA . PHE A 1 94 ? -2.552 4.122 -13.552 1.00 94.38 94 PHE A CA 1
ATOM 764 C C . PHE A 1 94 ? -3.795 3.783 -12.717 1.00 94.38 94 PHE A C 1
ATOM 766 O O . PHE A 1 94 ? -3.691 3.486 -11.525 1.00 94.38 94 PHE A O 1
ATOM 773 N N . PRO A 1 95 ? -4.999 3.843 -13.312 1.00 93.88 95 PRO A N 1
ATOM 774 C CA . PRO A 1 95 ? -6.224 3.482 -12.612 1.00 93.88 95 PRO A CA 1
ATOM 775 C C . PRO A 1 95 ? -6.291 1.963 -12.397 1.00 93.88 95 PRO A C 1
ATOM 777 O O . PRO A 1 95 ? -6.341 1.201 -13.362 1.00 93.88 95 PRO A O 1
ATOM 780 N N . LEU A 1 96 ? -6.330 1.529 -11.134 1.00 96.56 96 LEU A N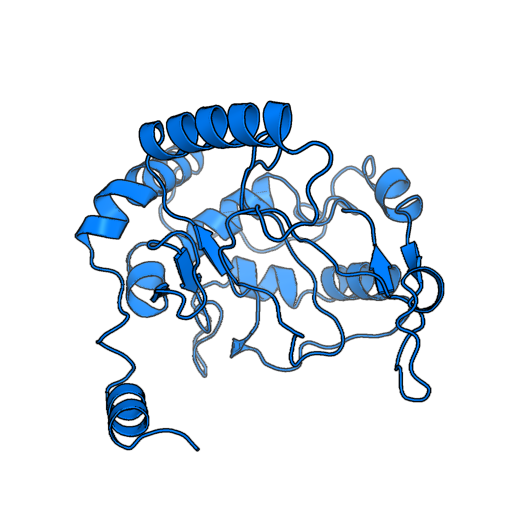 1
ATOM 781 C CA . LEU A 1 96 ? -6.480 0.116 -10.771 1.00 96.56 96 LEU A CA 1
ATOM 782 C C . LEU A 1 96 ? -7.841 -0.153 -10.121 1.00 96.56 96 LEU A C 1
ATOM 784 O O . LEU A 1 96 ? -8.714 -0.755 -10.744 1.00 96.56 96 LEU A O 1
ATOM 788 N N . PHE A 1 97 ? -8.046 0.338 -8.900 1.00 97.50 97 PHE A N 1
ATOM 789 C CA . PHE A 1 97 ? -9.266 0.119 -8.122 1.00 97.50 97 PHE A CA 1
ATOM 790 C C . PHE A 1 97 ? -10.233 1.304 -8.201 1.00 97.50 97 PHE A C 1
ATOM 792 O O . PHE A 1 97 ? -9.806 2.451 -8.344 1.00 97.50 97 PHE A O 1
ATOM 799 N N . THR A 1 98 ? -11.539 1.037 -8.124 1.00 96.69 98 THR A N 1
ATOM 800 C CA . THR A 1 98 ? -12.576 2.080 -8.053 1.00 96.69 98 THR A CA 1
ATOM 801 C C . THR A 1 98 ? -12.597 2.757 -6.687 1.00 96.69 98 THR A C 1
ATOM 803 O O . THR A 1 98 ? -12.139 2.196 -5.695 1.00 96.69 98 THR A O 1
ATOM 806 N N . ASP A 1 99 ? -13.171 3.956 -6.608 1.00 94.56 99 ASP A N 1
ATOM 807 C CA . ASP A 1 99 ? -13.243 4.713 -5.352 1.00 94.56 99 ASP A CA 1
ATOM 808 C C . ASP A 1 99 ? -14.050 3.961 -4.276 1.00 94.56 99 ASP A C 1
ATOM 810 O O . ASP A 1 99 ? -13.759 4.057 -3.084 1.00 94.56 99 ASP A O 1
ATOM 814 N N . GLU A 1 100 ? -15.035 3.157 -4.693 1.00 94.94 100 GLU A N 1
ATOM 815 C CA . GLU A 1 100 ? -15.747 2.235 -3.805 1.00 94.94 100 GLU A CA 1
ATOM 816 C C . GLU A 1 100 ? -14.808 1.170 -3.236 1.00 94.94 100 GLU A C 1
ATOM 818 O O . GLU A 1 100 ? -14.783 0.965 -2.025 1.00 94.94 100 GLU A O 1
ATOM 823 N N . ALA A 1 101 ? -13.995 0.534 -4.081 1.00 96.94 101 ALA A N 1
ATOM 824 C CA . ALA A 1 101 ? -13.023 -0.453 -3.633 1.00 96.94 101 ALA A CA 1
ATOM 825 C C . ALA A 1 101 ? -12.003 0.163 -2.665 1.00 96.94 101 ALA A C 1
ATOM 827 O O . ALA A 1 101 ? -11.744 -0.418 -1.615 1.00 96.94 101 ALA A O 1
ATOM 828 N N . ILE A 1 102 ? -11.504 1.372 -2.950 1.00 96.50 102 ILE A N 1
ATOM 829 C CA . ILE A 1 102 ? -10.634 2.117 -2.027 1.00 96.50 102 ILE A CA 1
ATOM 830 C C . ILE A 1 102 ? -11.342 2.370 -0.691 1.00 96.50 102 ILE A C 1
ATOM 832 O O . ILE A 1 102 ? -10.744 2.174 0.365 1.00 96.50 102 ILE A O 1
ATOM 836 N N . SER A 1 103 ? -12.620 2.756 -0.706 1.00 95.25 103 SER A N 1
ATOM 837 C CA . SER A 1 103 ? -13.401 2.961 0.520 1.00 95.25 103 SER A CA 1
ATOM 838 C C . SER A 1 103 ? -13.547 1.677 1.343 1.00 95.25 103 SER A C 1
ATOM 840 O O . SER A 1 103 ? -13.417 1.731 2.565 1.00 95.25 103 SER A O 1
ATOM 842 N N . LEU A 1 104 ? -13.785 0.532 0.695 1.00 96.81 104 LEU A N 1
ATOM 843 C CA . LEU A 1 104 ? -13.894 -0.774 1.354 1.00 96.81 104 LEU A CA 1
ATOM 844 C C . LEU A 1 104 ? -12.546 -1.224 1.937 1.00 96.81 104 LEU A C 1
ATOM 846 O O . LEU A 1 104 ? -12.493 -1.648 3.088 1.00 96.81 104 LEU A O 1
ATOM 850 N N . MET A 1 105 ? -11.444 -1.045 1.201 1.00 97.69 105 MET A N 1
ATOM 851 C CA . MET A 1 105 ? -10.095 -1.311 1.720 1.00 97.69 105 MET A CA 1
ATOM 852 C C . MET A 1 105 ? -9.793 -0.441 2.945 1.00 97.69 105 MET A C 1
ATOM 854 O O . MET A 1 105 ? -9.342 -0.947 3.971 1.00 97.69 105 MET A O 1
ATOM 858 N N . ARG A 1 106 ? -10.097 0.863 2.873 1.00 96.25 106 ARG A N 1
ATOM 859 C CA . ARG A 1 106 ? -9.943 1.785 4.008 1.00 96.25 106 ARG A CA 1
ATOM 860 C C . ARG A 1 106 ? -10.769 1.361 5.212 1.00 96.25 106 ARG A C 1
ATOM 862 O O . ARG A 1 106 ? -10.276 1.468 6.328 1.00 96.25 106 ARG A O 1
ATOM 869 N N . GLN A 1 107 ? -11.986 0.865 5.002 1.00 95.69 107 GLN A N 1
ATOM 870 C CA . GLN A 1 107 ? -12.816 0.347 6.085 1.00 95.69 107 GLN A CA 1
ATOM 871 C C . GLN A 1 107 ? -12.167 -0.859 6.784 1.00 95.69 107 GLN A C 1
ATOM 873 O O . GLN A 1 107 ? -12.211 -0.938 8.008 1.00 95.69 107 GLN A O 1
ATOM 878 N N . GLU A 1 108 ? -11.545 -1.782 6.047 1.00 96.44 108 GLU A N 1
ATOM 879 C CA . GLU A 1 108 ? -10.903 -2.952 6.660 1.00 96.44 108 GLU A CA 1
ATOM 880 C C . GLU A 1 108 ? -9.646 -2.584 7.456 1.00 96.44 108 GLU A C 1
ATOM 882 O O . GLU A 1 108 ? -9.533 -2.960 8.621 1.00 96.44 108 GLU A O 1
ATOM 887 N N . PHE A 1 109 ? -8.708 -1.833 6.869 1.00 94.94 109 PHE A N 1
ATOM 888 C CA . PHE A 1 109 ? -7.419 -1.592 7.531 1.00 94.94 109 PHE A CA 1
ATOM 889 C C . PHE A 1 109 ? -7.490 -0.525 8.637 1.00 94.94 109 PHE A C 1
ATOM 891 O O . PHE A 1 109 ? -6.691 -0.568 9.572 1.00 94.94 109 PHE A O 1
ATOM 898 N N . LEU A 1 110 ? -8.432 0.428 8.550 1.00 95.50 110 LEU A N 1
ATOM 899 C CA . LEU A 1 110 ? -8.669 1.419 9.609 1.00 95.50 110 LEU A CA 1
ATOM 900 C C . LEU A 1 110 ? -9.549 0.879 10.735 1.00 95.50 110 LEU A C 1
ATOM 902 O O . LEU A 1 110 ? -9.756 1.591 11.713 1.00 95.50 110 LEU A O 1
ATOM 906 N N . ASN A 1 111 ? -10.070 -0.347 10.633 1.00 95.38 111 ASN A N 1
ATOM 907 C CA . ASN A 1 111 ? -10.769 -0.960 11.751 1.00 95.38 111 ASN A CA 1
ATOM 908 C C . ASN A 1 111 ? -9.871 -0.933 12.997 1.00 95.38 111 ASN A C 1
ATOM 910 O O . ASN A 1 111 ? -8.730 -1.391 12.951 1.00 95.38 111 ASN A O 1
ATOM 914 N N . ARG A 1 112 ? -10.396 -0.406 14.109 1.00 95.38 112 ARG A N 1
ATOM 915 C CA . ARG A 1 112 ? -9.628 -0.157 15.337 1.00 95.38 112 ARG A CA 1
ATOM 916 C C . ARG A 1 112 ? -8.813 -1.372 15.788 1.00 95.38 112 ARG A C 1
ATOM 918 O O . ARG A 1 112 ? -7.635 -1.226 16.104 1.00 95.38 112 ARG A O 1
ATOM 925 N N . ASP A 1 113 ? -9.415 -2.556 15.814 1.00 94.88 113 ASP A N 1
ATOM 926 C CA . ASP A 1 113 ? -8.764 -3.746 16.369 1.00 94.88 113 ASP A CA 1
ATOM 927 C C . ASP A 1 113 ? -7.668 -4.272 15.435 1.00 94.88 113 ASP A C 1
ATOM 929 O O . ASP A 1 113 ? -6.596 -4.671 15.893 1.00 94.88 113 ASP A O 1
ATOM 933 N N . ILE A 1 114 ? -7.893 -4.189 14.120 1.00 95.31 114 ILE A N 1
ATOM 934 C CA . ILE A 1 114 ? -6.876 -4.475 13.101 1.00 95.31 114 ILE A CA 1
ATOM 935 C C . ILE A 1 114 ? -5.723 -3.476 13.217 1.00 95.31 114 ILE A C 1
ATOM 937 O O . ILE A 1 114 ? -4.562 -3.867 13.364 1.00 95.31 114 ILE A O 1
ATOM 941 N N . PHE A 1 115 ? -6.033 -2.183 13.213 1.00 95.25 115 PHE A N 1
ATOM 942 C CA . PHE A 1 115 ? -5.036 -1.126 13.241 1.00 95.25 115 PHE A CA 1
ATOM 943 C C . PHE A 1 115 ? -4.138 -1.230 14.480 1.00 95.25 115 PHE A C 1
ATOM 945 O O . PHE A 1 115 ? -2.913 -1.277 14.348 1.00 95.25 115 PHE A O 1
ATOM 952 N N . LEU A 1 116 ? -4.719 -1.324 15.680 1.00 94.81 116 LEU A N 1
ATOM 953 C CA . LEU A 1 116 ? -3.951 -1.377 16.927 1.00 94.81 116 LEU A CA 1
ATOM 954 C C . LEU A 1 116 ? -3.131 -2.669 17.064 1.00 94.81 116 LEU A C 1
ATOM 956 O O . LEU A 1 116 ? -2.043 -2.638 17.640 1.00 94.81 116 LEU A O 1
ATOM 960 N N . LYS A 1 117 ? -3.600 -3.797 16.510 1.00 93.44 117 LYS A N 1
ATOM 961 C CA . LYS A 1 117 ? -2.862 -5.069 16.555 1.00 93.44 117 LYS A CA 1
ATOM 962 C C . LYS A 1 117 ? -1.618 -5.041 15.660 1.00 93.44 117 LYS A C 1
ATOM 964 O O . LYS A 1 117 ? -0.527 -5.417 16.106 1.00 93.44 117 LYS A O 1
ATOM 969 N N . TYR A 1 118 ? -1.761 -4.597 14.413 1.00 94.06 118 TYR A N 1
ATOM 970 C CA . TYR A 1 118 ? -0.758 -4.828 13.364 1.00 94.06 118 TYR A CA 1
ATOM 971 C C . TYR A 1 118 ? 0.097 -3.600 13.006 1.00 94.06 118 TYR A C 1
ATOM 973 O O . TYR A 1 118 ? 1.084 -3.732 12.281 1.00 94.06 118 TYR A O 1
ATOM 981 N N . THR A 1 119 ? -0.236 -2.408 13.507 1.00 93.62 119 THR A N 1
ATOM 982 C CA . THR A 1 119 ? 0.526 -1.188 13.197 1.00 93.62 119 THR A CA 1
ATOM 983 C C . THR A 1 119 ? 1.722 -1.023 14.131 1.00 93.62 119 THR A C 1
ATOM 985 O O . THR A 1 119 ? 1.629 -1.267 15.338 1.00 93.62 119 THR A O 1
ATOM 988 N N . ARG A 1 120 ? 2.856 -0.574 13.587 1.00 91.62 120 ARG A N 1
ATOM 989 C CA . ARG A 1 120 ? 4.037 -0.155 14.355 1.00 91.62 120 ARG A CA 1
ATOM 990 C C . ARG A 1 120 ? 4.574 1.174 13.836 1.00 91.62 120 ARG A C 1
ATOM 992 O O . ARG A 1 120 ? 4.518 1.410 12.633 1.00 91.62 120 ARG A O 1
ATOM 999 N N . TYR A 1 121 ? 5.132 2.009 14.713 1.00 89.19 121 TYR A N 1
ATOM 1000 C CA . TYR A 1 121 ? 5.870 3.202 14.285 1.00 89.19 121 TYR A CA 1
ATOM 1001 C C . TYR A 1 121 ? 7.025 2.819 13.352 1.00 89.19 121 TYR A C 1
ATOM 1003 O O . TYR A 1 121 ? 7.796 1.899 13.647 1.00 89.19 121 TYR A O 1
ATOM 1011 N N . SER A 1 122 ? 7.146 3.555 12.249 1.00 83.12 122 SER A N 1
ATOM 1012 C CA . SER A 1 122 ? 8.190 3.383 11.245 1.00 83.12 122 SER A CA 1
ATOM 1013 C C . SER A 1 122 ? 9.541 3.765 11.842 1.00 83.12 122 SER A C 1
ATOM 1015 O O . SER A 1 122 ? 9.729 4.856 12.381 1.00 83.12 122 SER A O 1
ATOM 1017 N N . TYR A 1 123 ? 10.507 2.851 11.755 1.00 71.19 123 TYR A N 1
ATOM 1018 C CA . TYR A 1 123 ? 11.868 3.094 12.241 1.00 71.19 123 TYR A CA 1
ATOM 1019 C C . TYR A 1 123 ? 12.614 4.134 11.392 1.00 71.19 123 TYR A C 1
ATOM 1021 O O . TYR A 1 123 ? 13.451 4.863 11.913 1.00 71.19 123 TYR A O 1
ATOM 1029 N N . SER A 1 124 ? 12.298 4.203 10.098 1.00 69.62 124 SER A N 1
ATOM 1030 C CA . SER A 1 124 ? 12.923 5.089 9.110 1.00 69.62 124 SER A CA 1
ATOM 1031 C C . SER A 1 124 ? 12.089 6.335 8.802 1.00 69.62 124 SER A C 1
ATOM 1033 O O . SER A 1 124 ? 12.300 6.963 7.766 1.00 69.62 124 SER A O 1
ATOM 1035 N N . SER A 1 125 ? 11.112 6.651 9.655 1.00 72.38 125 SER A N 1
ATOM 1036 C CA . SER A 1 125 ? 10.328 7.882 9.564 1.00 72.38 125 SER A CA 1
ATOM 1037 C C . SER A 1 125 ? 11.230 9.099 9.705 1.00 72.38 125 SER A C 1
ATOM 1039 O O . SER A 1 125 ? 12.056 9.153 10.619 1.00 72.38 125 SER A O 1
ATOM 1041 N N . THR A 1 126 ? 11.021 10.108 8.862 1.00 64.06 126 THR A N 1
ATOM 1042 C CA . THR A 1 126 ? 11.639 11.426 9.055 1.00 64.06 126 THR A CA 1
ATOM 1043 C C . THR A 1 126 ? 10.662 12.472 9.602 1.00 64.06 126 THR A C 1
ATOM 1045 O O . THR A 1 126 ? 11.086 13.586 9.899 1.00 64.06 126 THR A O 1
ATOM 1048 N N . SER A 1 127 ? 9.379 12.120 9.798 1.00 65.06 127 SER A N 1
ATOM 1049 C CA . SER A 1 127 ? 8.325 13.038 10.275 1.00 65.06 127 SER A CA 1
ATOM 1050 C C . SER A 1 127 ? 7.769 12.732 11.682 1.00 65.06 127 SER A C 1
ATOM 1052 O O . SER A 1 127 ? 7.071 13.560 12.263 1.00 65.06 127 SER A O 1
ATOM 1054 N N . GLY A 1 128 ? 8.130 11.590 12.282 1.00 60.84 128 GLY A N 1
ATOM 1055 C CA . GLY A 1 128 ? 7.956 11.287 13.711 1.00 60.84 128 GLY A CA 1
ATOM 1056 C C . GLY A 1 128 ? 6.703 10.492 14.100 1.00 60.84 128 GLY A C 1
ATOM 1057 O O . GLY A 1 128 ? 6.751 9.771 15.095 1.00 60.84 128 GLY A O 1
ATOM 1058 N N . LEU A 1 129 ? 5.613 10.562 13.327 1.00 68.75 129 LEU A N 1
ATOM 1059 C CA . LEU A 1 129 ? 4.371 9.791 13.556 1.00 68.75 129 LEU A CA 1
ATOM 1060 C C . LEU A 1 129 ? 4.026 8.837 12.407 1.00 68.75 129 LEU A C 1
ATOM 1062 O O . LEU A 1 129 ? 2.895 8.361 12.291 1.00 68.75 129 LEU A O 1
ATOM 1066 N N . ASP A 1 130 ? 5.002 8.537 11.559 1.00 85.75 130 ASP A N 1
ATOM 1067 C CA . ASP A 1 130 ? 4.796 7.587 10.478 1.00 85.75 130 ASP A CA 1
ATOM 1068 C C . ASP A 1 130 ? 4.760 6.161 11.014 1.00 85.75 130 ASP A C 1
ATOM 1070 O O . ASP A 1 130 ? 5.496 5.788 11.933 1.00 85.75 130 ASP A O 1
ATOM 1074 N N . ALA A 1 131 ? 3.908 5.344 10.419 1.00 89.75 131 ALA A N 1
ATOM 1075 C CA . ALA A 1 131 ? 3.672 3.986 10.849 1.00 89.75 131 ALA A CA 1
ATOM 1076 C C . ALA A 1 131 ? 3.563 3.038 9.659 1.00 89.75 131 ALA A C 1
ATOM 1078 O O . ALA A 1 131 ? 3.214 3.426 8.546 1.00 89.75 131 ALA A O 1
ATOM 1079 N N . ASN A 1 132 ? 3.850 1.770 9.914 1.00 91.69 132 ASN A N 1
ATOM 1080 C CA . ASN A 1 132 ? 3.688 0.692 8.959 1.00 91.69 132 ASN A CA 1
ATOM 1081 C C . ASN A 1 132 ? 2.696 -0.340 9.497 1.00 91.69 132 ASN A C 1
ATOM 1083 O O . ASN A 1 132 ? 2.817 -0.811 10.631 1.00 91.69 132 ASN A O 1
ATOM 1087 N N . LEU A 1 133 ? 1.750 -0.729 8.655 1.00 93.50 133 LEU A N 1
ATOM 1088 C CA . LEU A 1 133 ? 0.774 -1.776 8.915 1.00 93.50 133 LEU A CA 1
ATOM 1089 C C . LEU A 1 133 ? 1.110 -2.974 8.014 1.00 93.50 133 LEU A C 1
ATOM 1091 O O . LEU A 1 133 ? 1.041 -2.874 6.789 1.00 93.50 133 LEU A O 1
ATOM 1095 N N . ARG A 1 134 ? 1.534 -4.091 8.619 1.00 93.25 134 ARG A N 1
ATOM 1096 C CA . ARG A 1 134 ? 2.013 -5.308 7.929 1.00 93.25 134 ARG A CA 1
ATOM 1097 C C . ARG A 1 134 ? 1.361 -6.555 8.531 1.00 93.25 134 ARG A C 1
ATOM 1099 O O . ARG A 1 134 ? 1.018 -6.540 9.708 1.00 93.25 134 ARG A O 1
ATOM 1106 N N . GLY A 1 135 ? 1.168 -7.612 7.736 1.00 93.88 135 GLY A N 1
ATOM 1107 C CA . GLY A 1 135 ? 0.580 -8.879 8.203 1.00 93.88 135 GLY A CA 1
ATOM 1108 C C . GLY A 1 135 ? -0.899 -8.824 8.599 1.00 93.88 135 GLY A C 1
ATOM 1109 O O . GLY A 1 135 ? -1.437 -9.791 9.126 1.00 93.88 135 GLY A O 1
ATOM 1110 N N . TYR A 1 136 ? -1.570 -7.695 8.373 1.00 96.06 136 TYR A N 1
ATOM 1111 C CA . TYR A 1 136 ? -2.946 -7.487 8.821 1.00 96.06 136 TYR A CA 1
ATOM 1112 C C . TYR A 1 136 ? -3.968 -8.178 7.918 1.00 96.06 136 TYR A C 1
ATOM 1114 O O . TYR A 1 136 ? -4.995 -8.635 8.406 1.00 96.06 136 TYR A O 1
ATOM 1122 N N . VAL A 1 137 ? -3.681 -8.298 6.618 1.00 97.00 137 VAL A N 1
ATOM 1123 C CA . VAL A 1 137 ? -4.610 -8.889 5.646 1.00 97.00 137 VAL A CA 1
ATOM 1124 C C . VAL A 1 137 ? -4.860 -10.360 5.951 1.00 97.00 137 VAL A C 1
ATOM 1126 O O . VAL A 1 137 ? -6.012 -10.793 6.041 1.00 97.00 137 VAL A O 1
ATOM 1129 N N . LYS A 1 138 ? -3.774 -11.107 6.157 1.00 94.56 138 LYS A N 1
ATOM 1130 C CA . LYS A 1 138 ? -3.783 -12.516 6.530 1.00 94.56 138 LYS A CA 1
ATOM 1131 C C . LYS A 1 138 ? -2.714 -12.768 7.591 1.00 94.56 138 LYS A C 1
ATOM 1133 O O . LYS A 1 138 ? -1.536 -12.503 7.363 1.00 94.56 138 LYS A O 1
ATOM 1138 N N . ASP A 1 139 ? -3.147 -13.293 8.729 1.00 91.12 139 ASP A N 1
ATOM 1139 C CA . ASP A 1 139 ? -2.304 -13.696 9.854 1.00 91.12 139 ASP A CA 1
ATOM 1140 C C . ASP A 1 139 ? -2.385 -15.222 9.975 1.00 91.12 139 ASP A C 1
ATOM 1142 O O . ASP A 1 139 ? -3.405 -15.771 10.403 1.00 91.12 139 ASP A O 1
ATOM 1146 N N . MET A 1 140 ? -1.333 -15.908 9.520 1.00 88.56 140 MET A N 1
ATOM 1147 C CA . MET A 1 140 ? -1.278 -17.370 9.405 1.00 88.56 140 MET A CA 1
ATOM 1148 C C . MET A 1 140 ? -2.454 -17.925 8.577 1.00 88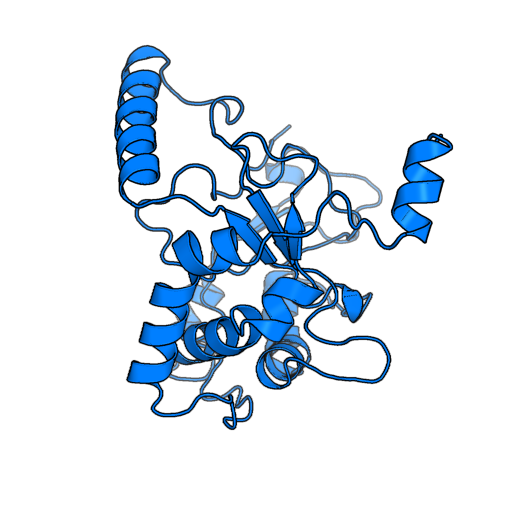.56 140 MET A C 1
ATOM 1150 O O . MET A 1 140 ? -2.533 -17.681 7.371 1.00 88.56 140 MET A O 1
ATOM 1154 N N . ASP A 1 141 ? -3.379 -18.644 9.214 1.00 91.50 141 ASP A N 1
ATOM 1155 C CA . ASP A 1 141 ? -4.559 -19.242 8.579 1.00 91.50 141 ASP A CA 1
ATOM 1156 C C . ASP A 1 141 ? -5.795 -18.327 8.621 1.00 91.50 141 ASP A C 1
ATOM 1158 O O . ASP A 1 141 ? -6.848 -18.667 8.081 1.00 91.50 141 ASP A O 1
ATOM 1162 N N . THR A 1 142 ? -5.692 -17.156 9.258 1.00 94.25 142 THR A N 1
ATOM 1163 C CA . THR A 1 142 ? -6.814 -16.226 9.436 1.00 94.25 142 THR A CA 1
ATOM 1164 C C . THR A 1 142 ? -6.738 -15.085 8.431 1.00 94.25 142 THR A C 1
ATOM 1166 O O . THR A 1 142 ? -5.797 -14.296 8.445 1.00 94.25 142 THR A O 1
ATOM 1169 N N . ILE A 1 143 ? -7.762 -14.947 7.589 1.00 96.44 143 ILE A N 1
ATOM 1170 C CA . ILE A 1 143 ? -7.939 -13.779 6.716 1.00 96.44 143 ILE A CA 1
ATOM 1171 C C . ILE A 1 143 ? -8.721 -12.720 7.499 1.00 96.44 143 ILE A C 1
ATOM 1173 O O . ILE A 1 143 ? -9.927 -12.868 7.691 1.00 96.44 143 ILE A O 1
ATOM 1177 N N . ASN A 1 144 ? -8.050 -11.660 7.959 1.00 96.31 144 ASN A N 1
ATOM 1178 C CA . ASN A 1 144 ? -8.712 -10.599 8.729 1.00 96.31 144 ASN A CA 1
ATOM 1179 C C . ASN A 1 144 ? -9.355 -9.532 7.833 1.00 96.31 144 ASN A C 1
ATOM 1181 O O . ASN A 1 144 ? -10.333 -8.906 8.236 1.00 96.31 144 ASN A O 1
ATOM 1185 N N . CYS A 1 145 ? -8.812 -9.325 6.629 1.00 97.12 145 CYS A N 1
ATOM 1186 C CA . CYS A 1 145 ? -9.303 -8.342 5.660 1.00 97.12 145 CYS A CA 1
ATOM 1187 C C . CYS A 1 145 ? -9.714 -9.055 4.361 1.00 97.12 145 CYS A C 1
ATOM 1189 O O . CYS A 1 145 ? -8.938 -9.086 3.399 1.00 97.12 145 CYS A O 1
ATOM 1191 N N . PRO A 1 146 ? -10.880 -9.730 4.342 1.00 97.06 146 PRO A N 1
ATOM 1192 C CA . PRO A 1 146 ? -11.304 -10.562 3.219 1.00 97.06 146 PRO A CA 1
ATOM 1193 C C . PRO A 1 146 ? -11.472 -9.797 1.904 1.00 97.06 146 PRO A C 1
ATOM 1195 O O . PRO A 1 146 ? -11.196 -10.375 0.847 1.00 97.06 146 PRO A O 1
ATOM 1198 N N . PHE A 1 147 ? -11.891 -8.528 1.930 1.00 98.19 147 PHE A N 1
ATOM 1199 C CA . PHE A 1 147 ? -12.011 -7.725 0.715 1.00 98.19 147 PHE A CA 1
ATOM 1200 C C . PHE A 1 147 ? -10.633 -7.411 0.132 1.00 98.19 147 PHE A C 1
ATOM 1202 O O . PHE A 1 147 ? -10.406 -7.713 -1.038 1.00 98.19 147 PHE A O 1
ATOM 1209 N N . ILE A 1 148 ? -9.698 -6.885 0.933 1.00 98.00 148 ILE A N 1
ATOM 1210 C CA . ILE A 1 148 ? -8.311 -6.614 0.520 1.00 98.00 148 ILE A CA 1
ATOM 1211 C C . ILE A 1 148 ? -7.642 -7.900 0.032 1.00 98.00 148 ILE A C 1
ATOM 1213 O O . ILE A 1 148 ? -7.062 -7.913 -1.054 1.00 98.00 148 ILE A O 1
ATOM 1217 N N . HIS A 1 149 ? -7.758 -8.991 0.793 1.00 97.75 149 HIS A N 1
ATOM 1218 C CA . HIS A 1 149 ? -7.183 -10.281 0.423 1.00 97.75 149 HIS A CA 1
ATOM 1219 C C . HIS A 1 149 ? -7.685 -10.735 -0.950 1.00 97.75 149 HIS A C 1
ATOM 1221 O O . HIS A 1 149 ? -6.889 -11.083 -1.820 1.00 97.75 149 HIS A O 1
ATOM 1227 N N . SER A 1 150 ? -9.003 -10.690 -1.163 1.00 98.00 150 SER A N 1
ATOM 1228 C CA . SER A 1 150 ? -9.612 -11.071 -2.438 1.00 98.00 150 SER A CA 1
ATOM 1229 C C . SER A 1 150 ? -9.209 -10.121 -3.563 1.00 98.00 150 SER A C 1
ATOM 1231 O O . SER A 1 150 ? -8.909 -10.584 -4.656 1.00 98.00 150 SER A O 1
ATOM 1233 N N . ALA A 1 151 ? -9.159 -8.813 -3.306 1.00 98.25 151 ALA A N 1
ATOM 1234 C CA . ALA A 1 151 ? -8.832 -7.802 -4.303 1.00 98.25 151 ALA A CA 1
ATOM 1235 C C . ALA A 1 151 ? -7.428 -7.987 -4.885 1.00 98.25 151 ALA A C 1
ATOM 1237 O O . ALA A 1 151 ? -7.274 -7.919 -6.102 1.00 98.25 151 ALA A O 1
ATOM 1238 N N . TRP A 1 152 ? -6.427 -8.260 -4.044 1.00 97.62 152 TRP A N 1
ATOM 1239 C CA . TRP A 1 152 ? -5.041 -8.442 -4.487 1.00 97.62 152 TRP A CA 1
ATOM 1240 C C . TRP A 1 152 ? -4.751 -9.838 -5.047 1.00 97.62 152 TRP A C 1
ATOM 1242 O O . TRP A 1 152 ? -3.936 -9.955 -5.955 1.00 97.62 152 TRP A O 1
ATOM 1252 N N . ASN A 1 153 ? -5.445 -10.880 -4.575 1.00 96.94 153 ASN A N 1
ATOM 1253 C CA . ASN A 1 153 ? -5.269 -12.251 -5.075 1.00 96.94 153 ASN A CA 1
ATOM 1254 C C . ASN A 1 153 ? -6.137 -12.590 -6.293 1.00 96.94 153 ASN A C 1
ATOM 1256 O O . ASN A 1 153 ? -6.003 -13.671 -6.867 1.00 96.94 153 ASN A O 1
ATOM 1260 N N . HIS A 1 154 ? -7.071 -11.721 -6.683 1.00 98.12 154 HIS A N 1
ATOM 1261 C CA . HIS A 1 154 ? -7.964 -12.037 -7.787 1.00 98.12 154 HIS A CA 1
ATOM 1262 C C . HIS A 1 154 ? -7.175 -12.160 -9.106 1.00 98.12 154 HIS A C 1
ATOM 1264 O O . HIS A 1 154 ? -6.428 -11.237 -9.444 1.00 98.12 154 HIS A O 1
ATOM 1270 N N . PRO A 1 155 ? -7.392 -13.214 -9.922 1.00 97.81 155 PRO A N 1
ATOM 1271 C CA . PRO A 1 155 ? -6.646 -13.419 -11.167 1.00 97.81 155 PRO A CA 1
ATOM 1272 C C . PRO A 1 155 ? -6.693 -12.224 -12.125 1.00 97.81 155 PRO A C 1
ATOM 1274 O O . PRO A 1 155 ? -5.691 -11.880 -12.736 1.00 97.81 155 PRO A O 1
ATOM 1277 N N . LEU A 1 156 ? -7.840 -11.540 -12.217 1.00 97.88 156 LEU A N 1
ATOM 1278 C CA . LEU A 1 156 ? -7.971 -10.330 -13.042 1.00 97.88 156 LEU A CA 1
ATOM 1279 C C . LEU A 1 156 ? -7.211 -9.113 -12.494 1.00 97.88 156 LEU A C 1
ATOM 1281 O O . LEU A 1 156 ? -6.853 -8.243 -13.279 1.00 97.88 156 LEU A O 1
ATOM 1285 N N . THR A 1 157 ? -6.962 -9.029 -11.185 1.00 98.19 157 THR A N 1
ATOM 1286 C CA . THR A 1 157 ? -6.093 -7.983 -10.623 1.00 98.19 157 THR A CA 1
ATOM 1287 C C . THR A 1 157 ? -4.643 -8.277 -10.989 1.00 98.19 157 THR A C 1
ATOM 1289 O O . THR A 1 157 ? -3.963 -7.408 -11.528 1.00 98.19 157 THR A O 1
ATOM 1292 N N . ILE A 1 158 ? -4.200 -9.518 -10.763 1.00 97.62 158 ILE A N 1
ATOM 1293 C CA . ILE A 1 158 ? -2.843 -9.975 -11.087 1.00 97.62 158 ILE A CA 1
ATOM 1294 C C . ILE A 1 158 ? -2.565 -9.803 -12.585 1.00 97.62 158 ILE A C 1
ATOM 1296 O O . ILE A 1 158 ? -1.539 -9.249 -12.954 1.00 97.62 158 ILE A O 1
ATOM 1300 N N . ASP A 1 159 ? -3.507 -10.164 -13.457 1.00 97.56 159 ASP A N 1
ATOM 1301 C CA . ASP A 1 159 ? -3.389 -9.984 -14.910 1.00 97.56 159 ASP A CA 1
ATOM 1302 C C . ASP A 1 159 ? -3.200 -8.509 -15.323 1.00 97.56 159 ASP A C 1
ATOM 1304 O O . ASP A 1 159 ? -2.368 -8.205 -16.180 1.00 97.56 159 ASP A O 1
ATOM 1308 N N . LEU A 1 160 ? -3.912 -7.562 -14.697 1.00 97.38 160 LEU A N 1
ATOM 1309 C CA . LEU A 1 160 ? -3.690 -6.132 -14.952 1.00 97.38 160 LEU A CA 1
ATOM 1310 C C . LEU A 1 160 ? -2.297 -5.679 -14.495 1.00 97.38 160 LEU A C 1
ATOM 1312 O O . LEU A 1 160 ? -1.642 -4.911 -15.201 1.00 97.38 160 LEU A O 1
ATOM 1316 N N . ILE A 1 161 ? -1.823 -6.169 -13.348 1.00 96.69 161 ILE A N 1
ATOM 1317 C CA . ILE A 1 161 ? -0.481 -5.852 -12.849 1.00 96.69 161 ILE A CA 1
ATOM 1318 C C . ILE A 1 161 ? 0.585 -6.470 -13.769 1.00 96.69 161 ILE A C 1
ATOM 1320 O O . ILE A 1 161 ? 1.514 -5.766 -14.153 1.00 96.69 161 ILE A O 1
ATOM 1324 N N . ASN A 1 162 ? 0.412 -7.714 -14.226 1.00 96.31 162 ASN A N 1
ATOM 1325 C CA . ASN A 1 162 ? 1.303 -8.377 -15.186 1.00 96.31 162 ASN A CA 1
ATOM 1326 C C . ASN A 1 162 ? 1.393 -7.594 -16.503 1.00 96.31 162 ASN A C 1
ATOM 1328 O O . ASN A 1 162 ? 2.482 -7.360 -17.025 1.00 96.31 162 ASN A O 1
ATOM 1332 N N . LYS A 1 163 ? 0.261 -7.100 -17.023 1.00 95.56 163 LYS A N 1
ATOM 1333 C CA . LYS A 1 163 ? 0.231 -6.237 -18.221 1.00 95.56 163 LYS A CA 1
ATOM 1334 C C . LYS A 1 163 ? 1.012 -4.937 -18.029 1.00 95.56 163 LYS A C 1
ATOM 1336 O O . LYS A 1 163 ? 1.664 -4.459 -18.964 1.00 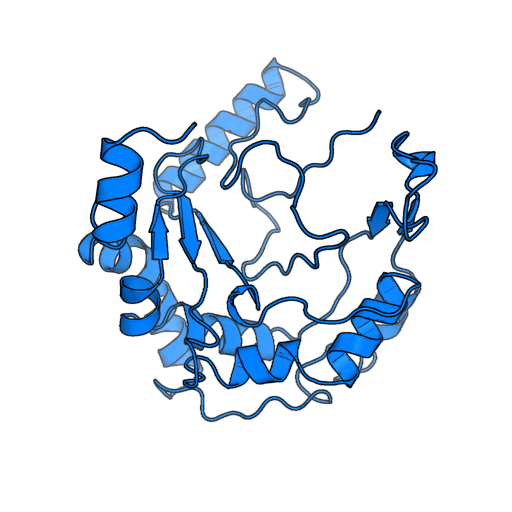95.56 163 LYS A O 1
ATOM 1341 N N . MET A 1 164 ? 0.964 -4.352 -16.834 1.00 95.31 164 MET A N 1
ATOM 1342 C CA . MET A 1 164 ? 1.771 -3.175 -16.506 1.00 95.31 164 MET A CA 1
ATOM 1343 C C . MET A 1 164 ? 3.252 -3.528 -16.382 1.00 95.31 164 MET A C 1
ATOM 1345 O O . MET A 1 164 ? 4.077 -2.866 -17.013 1.00 95.31 164 MET A O 1
ATOM 1349 N N . ALA A 1 165 ? 3.566 -4.619 -15.686 1.00 94.06 165 ALA A N 1
ATOM 1350 C CA . ALA A 1 165 ? 4.917 -5.121 -15.468 1.00 94.06 165 ALA A CA 1
ATOM 1351 C C . ALA A 1 165 ? 5.625 -5.579 -16.755 1.00 94.06 165 ALA A C 1
ATOM 1353 O O . ALA A 1 165 ? 6.846 -5.485 -16.856 1.00 94.06 165 ALA A O 1
ATOM 1354 N N . GLY A 1 166 ? 4.863 -6.066 -17.740 1.00 92.88 166 GLY A N 1
ATOM 1355 C CA . GLY A 1 166 ? 5.397 -6.696 -18.952 1.00 92.88 166 GLY A CA 1
ATOM 1356 C C . GLY A 1 166 ? 5.941 -8.111 -18.726 1.00 92.88 166 GLY A C 1
ATOM 1357 O O . GLY A 1 166 ? 6.517 -8.686 -19.643 1.00 92.88 166 GLY A O 1
ATOM 1358 N N . VAL A 1 167 ? 5.751 -8.664 -17.528 1.00 93.69 167 VAL A N 1
ATOM 1359 C CA . VAL A 1 167 ? 6.187 -9.998 -17.102 1.00 93.69 167 VAL A CA 1
ATOM 1360 C C . VAL A 1 167 ? 5.119 -10.608 -16.195 1.00 93.69 167 VAL A C 1
ATOM 1362 O O . VAL A 1 167 ? 4.293 -9.889 -15.628 1.00 93.69 167 VAL A O 1
ATOM 1365 N N . GLU A 1 168 ? 5.117 -11.931 -16.066 1.00 94.69 168 GLU A N 1
ATOM 1366 C CA . GLU A 1 168 ? 4.235 -12.622 -15.126 1.00 94.69 168 GLU A CA 1
ATOM 1367 C C . GLU A 1 168 ? 4.760 -12.476 -13.697 1.00 94.69 168 GLU A C 1
ATOM 1369 O O . GLU A 1 168 ? 5.949 -12.665 -13.438 1.00 94.69 168 GLU A O 1
ATOM 1374 N N . LEU A 1 169 ? 3.864 -12.124 -12.777 1.00 92.75 169 LEU A N 1
ATOM 1375 C CA . LEU A 1 169 ? 4.159 -11.931 -11.366 1.00 92.75 169 LEU A CA 1
ATOM 1376 C C . LEU A 1 169 ? 3.288 -12.834 -10.505 1.00 92.75 169 LEU A C 1
ATOM 1378 O O . LEU A 1 169 ? 2.140 -13.139 -10.836 1.00 92.75 169 LEU A O 1
ATOM 1382 N N . GLU A 1 170 ? 3.832 -13.181 -9.348 1.00 92.56 170 GLU A N 1
ATOM 1383 C CA . GLU A 1 170 ? 3.127 -13.857 -8.271 1.00 92.56 170 GLU A CA 1
ATOM 1384 C C . GLU A 1 170 ? 3.355 -13.122 -6.949 1.00 92.56 170 GLU A C 1
ATOM 1386 O O . GLU A 1 170 ? 4.349 -12.414 -6.761 1.00 92.56 170 GLU A O 1
ATOM 1391 N N . ILE A 1 171 ? 2.412 -13.275 -6.022 1.00 91.94 171 ILE A N 1
ATOM 1392 C CA . ILE A 1 171 ? 2.565 -12.762 -4.662 1.00 91.94 171 ILE A CA 1
ATOM 1393 C C . ILE A 1 171 ? 3.526 -13.694 -3.926 1.00 91.94 171 ILE A C 1
ATOM 1395 O O . ILE A 1 171 ? 3.244 -14.877 -3.767 1.00 91.94 171 ILE A O 1
ATOM 1399 N N . ILE A 1 172 ? 4.653 -13.149 -3.465 1.00 90.06 172 ILE A N 1
ATOM 1400 C CA . ILE A 1 172 ? 5.712 -13.943 -2.828 1.00 90.06 172 ILE A CA 1
ATOM 1401 C C . ILE A 1 172 ? 5.286 -14.392 -1.420 1.00 90.06 172 ILE A C 1
ATOM 1403 O O . ILE A 1 172 ? 5.458 -15.554 -1.056 1.00 90.06 172 ILE A O 1
ATOM 1407 N N . TYR A 1 173 ? 4.715 -13.480 -0.624 1.00 90.06 173 TYR A N 1
ATOM 1408 C CA . TYR A 1 173 ? 4.318 -13.751 0.758 1.00 90.06 173 TYR A CA 1
ATOM 1409 C C . TYR A 1 173 ? 2.969 -13.113 1.095 1.00 90.06 173 TYR A C 1
ATOM 1411 O O . TYR A 1 173 ? 2.801 -11.899 0.974 1.00 90.06 173 TYR A O 1
ATOM 1419 N N . ASP A 1 174 ? 2.043 -13.904 1.643 1.00 89.94 174 ASP A N 1
ATOM 1420 C CA . ASP A 1 174 ? 0.739 -13.400 2.099 1.00 89.94 174 ASP A CA 1
ATOM 1421 C C . ASP A 1 174 ? 0.864 -12.297 3.163 1.00 89.94 174 ASP A C 1
ATOM 1423 O O . ASP A 1 174 ? 0.065 -11.362 3.208 1.00 89.94 174 ASP A O 1
ATOM 1427 N N . TYR A 1 175 ? 1.899 -12.387 4.006 1.00 90.81 175 TYR A N 1
ATOM 1428 C CA . TYR A 1 175 ? 2.201 -11.403 5.050 1.00 90.81 175 TYR A CA 1
ATOM 1429 C C . TYR A 1 175 ? 2.465 -9.993 4.487 1.00 90.81 175 TYR A C 1
ATOM 1431 O O . TYR A 1 175 ? 2.299 -8.991 5.191 1.00 90.81 175 TYR A O 1
ATOM 1439 N N . GLU A 1 176 ? 2.873 -9.912 3.220 1.00 89.81 176 GLU A N 1
ATOM 1440 C CA . GLU A 1 176 ? 3.221 -8.669 2.536 1.00 89.81 176 GLU A CA 1
ATOM 1441 C C . GLU A 1 176 ? 2.123 -8.162 1.598 1.00 89.81 176 GLU A C 1
ATOM 1443 O O . GLU A 1 176 ? 2.294 -7.135 0.937 1.00 89.81 176 GLU A O 1
ATOM 1448 N N . ILE A 1 177 ? 0.963 -8.823 1.575 1.00 94.56 177 ILE A N 1
ATOM 1449 C CA . ILE A 1 177 ? -0.194 -8.310 0.847 1.00 94.56 177 ILE A CA 1
ATOM 1450 C C . ILE A 1 177 ? -0.606 -6.966 1.455 1.00 94.56 177 ILE A C 1
ATOM 1452 O O . ILE A 1 177 ? -0.895 -6.857 2.648 1.00 94.56 177 ILE A O 1
ATOM 1456 N N . ALA A 1 178 ? -0.675 -5.952 0.590 1.00 95.00 178 ALA A N 1
ATOM 1457 C CA . ALA A 1 178 ? -1.215 -4.628 0.878 1.00 95.00 178 ALA A CA 1
ATOM 1458 C C . ALA A 1 178 ? -0.605 -3.927 2.105 1.00 95.00 178 ALA A C 1
ATOM 1460 O O . ALA A 1 178 ? -1.334 -3.263 2.844 1.00 95.00 178 ALA A O 1
ATOM 1461 N N . ILE A 1 179 ? 0.710 -4.053 2.323 1.00 94.31 179 ILE A N 1
ATOM 1462 C CA . ILE A 1 179 ? 1.426 -3.278 3.349 1.00 94.31 179 ILE A CA 1
ATOM 1463 C C . ILE A 1 179 ? 1.059 -1.796 3.225 1.00 94.31 179 ILE A C 1
ATOM 1465 O O . ILE A 1 179 ? 1.166 -1.215 2.146 1.00 94.31 179 ILE A O 1
ATOM 1469 N N . VAL A 1 180 ? 0.660 -1.177 4.338 1.00 94.00 180 VAL A N 1
ATOM 1470 C CA . VAL A 1 180 ? 0.298 0.244 4.352 1.00 94.00 180 VAL A CA 1
ATOM 1471 C C . VAL A 1 180 ? 1.381 1.042 5.061 1.00 94.00 180 VAL A C 1
ATOM 1473 O O . VAL A 1 180 ? 1.694 0.789 6.225 1.00 94.00 180 VAL A O 1
ATOM 1476 N N . ASN A 1 181 ? 1.916 2.035 4.359 1.00 91.69 181 ASN A N 1
ATOM 1477 C CA . ASN A 1 181 ? 2.732 3.094 4.935 1.00 91.69 181 ASN A CA 1
ATOM 1478 C C . ASN A 1 181 ? 1.803 4.276 5.245 1.00 91.69 181 ASN A C 1
ATOM 1480 O O . ASN A 1 181 ? 1.133 4.790 4.349 1.00 91.69 181 ASN A O 1
ATOM 1484 N N . LEU A 1 182 ? 1.718 4.670 6.514 1.00 89.25 182 LEU A N 1
ATOM 1485 C CA . LEU A 1 182 ? 0.799 5.698 6.998 1.00 89.25 182 LEU A CA 1
ATOM 1486 C C . LEU A 1 182 ? 1.579 6.874 7.565 1.00 89.25 182 LEU A C 1
ATOM 1488 O O . LEU A 1 182 ? 2.468 6.677 8.387 1.00 89.25 182 LEU A O 1
ATOM 1492 N N . SER A 1 183 ? 1.172 8.085 7.198 1.00 86.12 183 SER A N 1
ATOM 1493 C CA . SER A 1 183 ? 1.544 9.300 7.917 1.00 86.12 183 SER A CA 1
ATOM 1494 C C . SER A 1 183 ? 0.321 9.817 8.661 1.00 86.12 183 SER A C 1
ATOM 1496 O O . SER A 1 183 ? -0.744 9.989 8.063 1.00 86.12 183 SER A O 1
ATOM 1498 N N . MET A 1 184 ? 0.452 10.025 9.969 1.00 84.62 184 MET A N 1
ATOM 1499 C CA . MET A 1 184 ? -0.611 10.562 10.818 1.00 84.62 184 MET A CA 1
ATOM 1500 C C . MET A 1 184 ? -0.231 11.981 11.228 1.00 84.62 184 MET A C 1
ATOM 1502 O O . MET A 1 184 ? 0.727 12.177 11.974 1.00 84.62 184 MET A O 1
ATOM 1506 N N . LYS A 1 185 ? -0.967 12.964 10.709 1.00 78.38 185 LYS A N 1
ATOM 1507 C CA . LYS A 1 185 ? -0.773 14.391 10.983 1.00 78.38 185 LYS A CA 1
ATOM 1508 C C . LYS A 1 185 ? -2.132 15.033 11.223 1.00 78.38 185 LYS A C 1
ATOM 1510 O O . LYS A 1 185 ? -3.098 14.701 10.530 1.00 78.38 185 LYS A O 1
ATOM 1515 N N . SER A 1 186 ? -2.206 15.969 12.166 1.00 77.19 186 SER A N 1
ATOM 1516 C CA . SER A 1 186 ? -3.390 16.818 12.299 1.00 77.19 186 SER A CA 1
ATOM 1517 C C . SER A 1 186 ? -3.535 17.731 11.074 1.00 77.19 186 SER A C 1
ATOM 1519 O O . SER A 1 186 ? -2.566 17.996 10.357 1.00 77.19 186 SER A O 1
ATOM 1521 N N . GLU A 1 187 ? -4.743 18.245 10.824 1.00 76.62 187 GLU A N 1
ATOM 1522 C CA . GLU A 1 187 ? -4.968 19.200 9.727 1.00 76.62 187 GLU A CA 1
ATOM 1523 C C . GLU A 1 187 ? -4.090 20.454 9.864 1.00 76.62 187 GLU A C 1
ATOM 1525 O O . GLU A 1 187 ? -3.584 20.961 8.861 1.00 76.62 187 GLU A O 1
ATOM 1530 N N . GLU A 1 188 ? -3.874 20.912 11.100 1.00 80.31 188 GLU A N 1
ATOM 1531 C CA . GLU A 1 188 ? -3.002 22.040 11.437 1.00 80.31 188 GLU A CA 1
ATOM 1532 C C . GLU A 1 188 ? -1.539 21.729 11.106 1.00 80.31 188 GLU A C 1
ATOM 1534 O O . GLU A 1 188 ? -0.918 22.477 10.356 1.00 80.31 188 GLU A O 1
ATOM 1539 N N . GLN A 1 189 ? -1.020 20.576 11.547 1.00 79.88 189 GLN A N 1
ATOM 1540 C CA . GLN A 1 189 ? 0.348 20.142 11.239 1.00 79.88 189 GLN A CA 1
ATOM 1541 C C . GLN A 1 189 ? 0.574 20.020 9.730 1.00 79.88 189 GLN A C 1
ATOM 1543 O O . GLN A 1 189 ? 1.575 20.503 9.203 1.00 79.88 189 GLN A O 1
ATOM 1548 N N . ALA A 1 190 ? -0.381 19.423 9.012 1.00 78.81 190 ALA A N 1
ATOM 1549 C CA . ALA A 1 190 ? -0.307 19.311 7.563 1.00 78.81 190 ALA A CA 1
ATOM 1550 C C . ALA A 1 190 ? -0.361 20.690 6.875 1.00 78.81 190 ALA A C 1
ATOM 1552 O O . ALA A 1 190 ? 0.264 20.888 5.835 1.00 78.81 190 ALA A O 1
ATOM 1553 N N . ALA A 1 191 ? -1.107 21.658 7.421 1.00 80.69 191 ALA A N 1
ATOM 1554 C CA . ALA A 1 191 ? -1.159 23.022 6.895 1.00 80.69 191 ALA A CA 1
ATOM 1555 C C . ALA A 1 191 ? 0.150 23.785 7.123 1.00 80.69 191 ALA A C 1
ATOM 1557 O O . ALA A 1 191 ? 0.654 24.417 6.192 1.00 80.69 191 ALA A O 1
ATOM 1558 N N . GLU A 1 192 ? 0.715 23.698 8.324 1.00 83.56 192 GLU A N 1
ATOM 1559 C CA . GLU A 1 192 ? 2.009 24.296 8.653 1.00 83.56 192 GLU A CA 1
ATOM 1560 C C . GLU A 1 192 ? 3.128 23.732 7.778 1.00 83.56 192 GLU A C 1
ATOM 1562 O O . GLU A 1 192 ? 3.939 24.488 7.242 1.00 83.56 192 GLU A O 1
ATOM 1567 N N . GLU A 1 193 ? 3.138 22.417 7.562 1.00 79.12 193 GLU A N 1
ATOM 1568 C CA . GLU A 1 193 ? 4.106 21.753 6.695 1.00 79.12 193 GLU A CA 1
ATOM 1569 C C . GLU A 1 193 ? 3.988 22.223 5.243 1.00 79.12 193 GLU A C 1
ATOM 1571 O O . GLU A 1 193 ? 5.004 22.529 4.623 1.00 79.12 193 GLU A O 1
ATOM 1576 N N . ARG A 1 194 ? 2.764 22.397 4.722 1.00 81.12 194 ARG A N 1
ATOM 1577 C CA . ARG A 1 194 ? 2.546 22.995 3.393 1.00 81.12 194 ARG A CA 1
ATOM 1578 C C . ARG A 1 194 ? 3.120 24.403 3.289 1.00 81.12 194 ARG A C 1
ATOM 1580 O O . ARG A 1 194 ? 3.786 24.717 2.303 1.00 81.12 194 ARG A O 1
ATOM 1587 N N . ILE A 1 195 ? 2.886 25.247 4.294 1.00 82.25 195 ILE A N 1
ATOM 1588 C CA . ILE A 1 195 ? 3.402 26.624 4.317 1.00 82.25 195 ILE A CA 1
ATOM 1589 C C . ILE A 1 195 ? 4.932 26.618 4.367 1.00 82.25 195 ILE A C 1
ATOM 1591 O O . ILE A 1 195 ? 5.585 27.349 3.617 1.00 82.25 195 ILE A O 1
ATOM 1595 N N . ARG A 1 196 ? 5.509 25.786 5.239 1.00 81.50 196 ARG A N 1
ATOM 1596 C CA . ARG A 1 196 ? 6.957 25.657 5.396 1.00 81.50 196 ARG A CA 1
ATOM 1597 C C . ARG A 1 196 ? 7.606 25.155 4.109 1.00 81.50 196 ARG A C 1
ATOM 1599 O O . ARG A 1 196 ? 8.545 25.791 3.640 1.00 81.50 196 ARG A O 1
ATOM 1606 N N . PHE A 1 197 ? 7.076 24.089 3.519 1.00 77.06 197 PHE A N 1
ATOM 1607 C CA . PHE A 1 197 ? 7.599 23.501 2.290 1.00 77.06 197 PHE A CA 1
ATOM 1608 C C . PHE A 1 197 ? 7.527 24.482 1.115 1.00 77.06 197 PHE A C 1
ATOM 1610 O O . PHE A 1 197 ? 8.520 24.682 0.422 1.00 77.06 197 PHE A O 1
ATOM 1617 N N . ALA A 1 198 ? 6.400 25.182 0.935 1.00 78.50 198 ALA A N 1
ATOM 1618 C CA . ALA A 1 198 ? 6.270 26.207 -0.104 1.00 78.50 198 ALA A CA 1
ATOM 1619 C C . ALA A 1 198 ? 7.297 27.342 0.070 1.00 78.50 198 ALA A C 1
ATOM 1621 O O . ALA A 1 198 ? 7.884 27.822 -0.903 1.00 78.50 198 ALA A O 1
ATOM 1622 N N . ARG A 1 199 ? 7.557 27.753 1.319 1.00 78.31 199 ARG A N 1
ATOM 1623 C CA . ARG A 1 199 ? 8.580 28.755 1.631 1.00 78.31 199 ARG A CA 1
ATOM 1624 C C . ARG A 1 199 ? 9.984 28.239 1.333 1.00 78.31 199 ARG A C 1
ATOM 1626 O O . ARG A 1 199 ? 10.763 28.965 0.722 1.00 78.31 199 ARG A O 1
ATOM 1633 N N . GLU A 1 200 ? 10.309 27.020 1.747 1.00 75.25 200 GLU A N 1
ATOM 1634 C CA . GLU A 1 200 ? 11.619 26.408 1.511 1.00 75.25 200 GLU A CA 1
ATOM 1635 C C . GLU A 1 200 ? 11.878 26.234 0.012 1.00 75.25 200 GLU A C 1
ATOM 1637 O O . GLU A 1 200 ? 12.897 26.722 -0.468 1.00 75.25 200 GLU A O 1
ATOM 1642 N N . GLN A 1 201 ? 10.915 25.706 -0.749 1.00 73.38 201 GLN A N 1
ATOM 1643 C CA . GLN A 1 201 ? 11.007 25.568 -2.207 1.00 73.38 201 GLN A CA 1
ATOM 1644 C C . GLN A 1 201 ? 11.224 26.919 -2.913 1.00 73.38 201 GLN A C 1
ATOM 1646 O O . GLN A 1 201 ? 12.019 27.016 -3.849 1.00 73.38 201 GLN A O 1
ATOM 1651 N N . SER A 1 202 ? 10.572 27.992 -2.443 1.00 73.06 202 SER A N 1
ATOM 1652 C CA . SER A 1 202 ? 10.775 29.340 -3.000 1.00 73.06 202 SER A CA 1
ATOM 1653 C C . SER A 1 202 ? 12.191 29.894 -2.778 1.00 73.06 202 SER A C 1
ATOM 1655 O O . SER A 1 202 ? 12.614 30.799 -3.497 1.00 73.06 202 SER A O 1
ATOM 1657 N N . LEU A 1 203 ? 12.924 29.355 -1.797 1.00 72.94 203 LEU A N 1
ATOM 1658 C CA . LEU A 1 203 ? 14.276 29.776 -1.425 1.00 72.94 203 LEU A CA 1
ATOM 1659 C C . LEU A 1 203 ? 15.366 28.853 -1.993 1.00 72.94 203 LEU A C 1
ATOM 1661 O O . LEU A 1 203 ? 16.452 29.338 -2.305 1.00 72.94 203 LEU A O 1
ATOM 1665 N N . SER A 1 204 ? 15.109 27.545 -2.104 1.00 64.56 204 SER A N 1
ATOM 1666 C CA . SER A 1 204 ? 16.105 26.521 -2.458 1.00 64.56 204 SER A CA 1
ATOM 1667 C C . SER A 1 204 ? 16.130 26.137 -3.944 1.00 64.56 204 SER A C 1
ATOM 1669 O O . SER A 1 204 ? 17.104 25.534 -4.394 1.00 64.56 204 SER A O 1
ATOM 1671 N N . GLY A 1 205 ? 15.115 26.517 -4.729 1.00 68.00 205 GLY A N 1
ATOM 1672 C CA . GLY A 1 205 ? 15.004 26.139 -6.140 1.00 68.00 205 GLY A CA 1
ATOM 1673 C C . GLY A 1 205 ? 14.378 24.752 -6.332 1.00 68.00 205 GLY A C 1
ATOM 1674 O O . GLY A 1 205 ? 13.439 24.384 -5.632 1.00 68.00 205 GLY A O 1
ATOM 1675 N N . VAL A 1 206 ? 14.841 23.989 -7.330 1.00 67.25 206 VAL A N 1
ATOM 1676 C CA . VAL A 1 206 ? 14.297 22.650 -7.628 1.00 67.25 206 VAL A CA 1
ATOM 1677 C C . VAL A 1 206 ? 14.780 21.646 -6.573 1.00 67.25 206 VAL A C 1
ATOM 1679 O O . VAL A 1 206 ? 15.983 21.432 -6.441 1.00 67.25 206 VAL A O 1
ATOM 1682 N N . SER A 1 207 ? 13.838 21.025 -5.854 1.00 69.38 207 SER A N 1
ATOM 1683 C CA . SER A 1 207 ? 14.092 19.964 -4.865 1.00 69.38 207 SER A CA 1
ATOM 1684 C C . SER A 1 207 ? 14.863 18.788 -5.478 1.00 69.38 207 SER A C 1
ATOM 1686 O O . SER A 1 207 ? 14.612 18.380 -6.615 1.00 69.38 207 SER A O 1
ATOM 1688 N N . ASN A 1 208 ? 15.796 18.223 -4.707 1.00 70.25 208 ASN A N 1
AT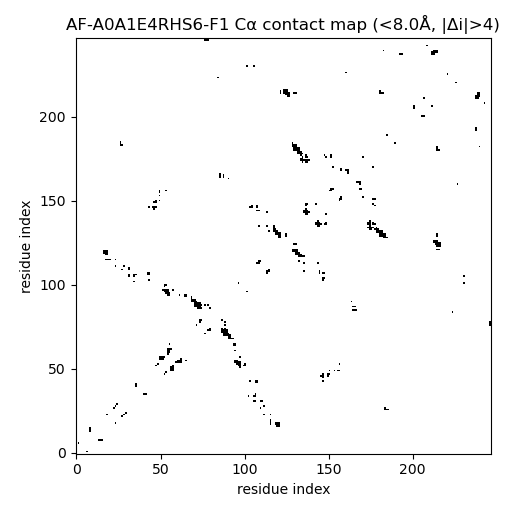OM 1689 C CA . ASN A 1 208 ? 16.526 17.001 -5.059 1.00 70.25 208 ASN A CA 1
ATOM 1690 C C . ASN A 1 208 ? 15.938 15.743 -4.385 1.00 70.25 208 ASN A C 1
ATOM 1692 O O . ASN A 1 208 ? 16.527 14.668 -4.488 1.00 70.25 208 ASN A O 1
ATOM 1696 N N . GLY A 1 209 ? 14.797 15.882 -3.701 1.00 70.50 209 GLY A N 1
ATOM 1697 C CA . GLY A 1 209 ? 14.102 14.820 -2.976 1.00 70.50 209 GLY A CA 1
ATOM 1698 C C . GLY A 1 209 ? 14.617 14.558 -1.558 1.00 70.50 209 GLY A C 1
ATOM 1699 O O . GLY A 1 209 ? 13.948 13.853 -0.813 1.00 70.50 209 GLY A O 1
ATOM 1700 N N . GLU A 1 210 ? 15.763 15.116 -1.155 1.00 74.88 210 GLU A N 1
ATOM 1701 C CA . GLU A 1 210 ? 16.292 14.969 0.216 1.00 74.88 210 GLU A CA 1
ATOM 1702 C C . GLU A 1 210 ? 15.617 15.919 1.215 1.00 74.88 210 GLU A C 1
ATOM 1704 O O . GLU A 1 210 ? 15.650 15.702 2.423 1.00 74.88 210 GLU A O 1
ATOM 1709 N N . ASP A 1 211 ? 15.024 16.995 0.706 1.00 72.38 211 ASP A N 1
ATOM 1710 C CA . ASP A 1 211 ? 14.297 18.019 1.452 1.00 72.38 211 ASP A CA 1
ATOM 1711 C C . ASP A 1 211 ? 12.815 17.670 1.669 1.00 72.38 211 ASP A C 1
ATOM 1713 O O . ASP A 1 211 ? 12.107 18.396 2.368 1.00 72.38 211 ASP A O 1
ATOM 1717 N N . ILE A 1 212 ? 12.344 16.551 1.109 1.00 74.38 212 ILE A N 1
ATOM 1718 C CA . ILE A 1 212 ? 10.961 16.088 1.241 1.00 74.38 212 ILE A CA 1
ATOM 1719 C C . ILE A 1 212 ? 10.866 15.136 2.449 1.00 74.38 212 ILE A C 1
ATOM 1721 O O . ILE A 1 212 ? 11.576 14.127 2.492 1.00 74.38 212 ILE A O 1
ATOM 1725 N N . PRO A 1 213 ? 10.000 15.413 3.445 1.00 74.81 213 PRO A N 1
ATOM 1726 C CA . PRO A 1 213 ? 9.720 14.476 4.534 1.00 74.81 213 PRO A CA 1
ATOM 1727 C C . PRO A 1 213 ? 9.275 13.112 3.991 1.00 74.81 213 PRO A C 1
ATOM 1729 O O . PRO A 1 213 ? 8.603 13.045 2.975 1.00 74.81 213 PRO A O 1
ATOM 1732 N N . ALA A 1 214 ? 9.629 12.012 4.648 1.00 77.12 214 ALA A N 1
ATOM 1733 C CA . ALA A 1 214 ? 9.397 10.670 4.131 1.00 77.12 214 ALA A CA 1
ATOM 1734 C C . ALA A 1 214 ? 8.867 9.737 5.222 1.00 77.12 214 ALA A C 1
ATOM 1736 O O . ALA A 1 214 ? 9.470 9.581 6.289 1.00 77.12 214 ALA A O 1
ATOM 1737 N N . VAL A 1 215 ? 7.763 9.058 4.900 1.00 78.94 215 VAL A N 1
ATOM 1738 C CA . VAL A 1 215 ? 7.181 7.975 5.713 1.00 78.94 215 VAL A CA 1
ATOM 1739 C C . VAL A 1 215 ? 8.150 6.793 5.821 1.00 78.94 215 VAL A C 1
ATOM 1741 O O . VAL A 1 215 ? 8.311 6.169 6.877 1.00 78.94 215 VAL A O 1
ATOM 1744 N N . VAL A 1 216 ? 8.837 6.519 4.711 1.00 80.19 216 VAL A N 1
ATOM 1745 C CA . VAL A 1 216 ? 9.926 5.552 4.594 1.00 80.19 216 VAL A CA 1
ATOM 1746 C C . VAL A 1 216 ? 11.055 6.229 3.820 1.00 80.19 216 VAL A C 1
ATOM 1748 O O . VAL A 1 216 ? 10.859 6.620 2.672 1.00 80.19 216 VAL A O 1
ATOM 1751 N N . GLY A 1 217 ? 12.220 6.403 4.452 1.00 81.06 217 GLY A N 1
ATOM 1752 C CA . GLY A 1 217 ? 13.394 7.003 3.808 1.00 81.06 217 GLY A CA 1
ATOM 1753 C C . GLY A 1 217 ? 13.949 6.172 2.643 1.00 81.06 217 GLY A C 1
ATOM 1754 O O . GLY A 1 217 ? 13.464 5.080 2.358 1.00 81.06 217 GLY A O 1
ATOM 1755 N N . TRP A 1 218 ? 14.991 6.669 1.971 1.00 85.94 218 TRP A N 1
ATOM 1756 C CA . TRP A 1 218 ? 15.600 5.995 0.816 1.00 85.94 218 TRP A CA 1
ATOM 1757 C C . TRP A 1 218 ? 16.004 4.545 1.102 1.00 85.94 218 TRP A C 1
ATOM 1759 O O . TRP A 1 218 ? 16.770 4.269 2.026 1.00 85.94 218 TRP A O 1
ATOM 1769 N N . HIS A 1 219 ? 15.535 3.627 0.261 1.00 87.25 219 HIS A N 1
ATOM 1770 C CA . HIS A 1 219 ? 15.843 2.204 0.339 1.00 87.25 219 HIS A CA 1
ATOM 1771 C C . HIS A 1 219 ? 15.697 1.546 -1.037 1.00 87.25 219 HIS A C 1
ATOM 1773 O O . HIS A 1 219 ? 15.228 2.166 -1.991 1.00 87.25 219 HIS A O 1
ATOM 1779 N N . TYR A 1 220 ? 16.121 0.287 -1.117 1.00 87.75 220 TYR A N 1
ATOM 1780 C CA . TYR A 1 220 ? 15.677 -0.641 -2.149 1.00 87.75 220 TYR A CA 1
ATOM 1781 C C . TYR A 1 220 ? 14.738 -1.637 -1.484 1.00 87.75 220 TYR A C 1
ATOM 1783 O O . TYR A 1 220 ? 15.030 -2.104 -0.378 1.00 87.75 220 TYR A O 1
ATOM 1791 N N . ASP A 1 221 ? 13.632 -1.948 -2.148 1.00 88.69 221 ASP A N 1
ATOM 1792 C CA . ASP A 1 221 ? 12.771 -3.038 -1.716 1.00 88.69 221 ASP A CA 1
ATOM 1793 C C . ASP A 1 221 ? 13.498 -4.379 -1.845 1.00 88.69 221 ASP A C 1
ATOM 1795 O O . ASP A 1 221 ? 14.414 -4.555 -2.652 1.00 88.69 221 ASP A O 1
ATOM 1799 N N . SER A 1 222 ? 13.091 -5.342 -1.021 1.00 86.06 222 SER A N 1
ATOM 1800 C CA . SER A 1 222 ? 13.582 -6.719 -1.121 1.00 86.06 222 SER A CA 1
ATOM 1801 C C . SER A 1 222 ? 12.991 -7.471 -2.316 1.00 86.06 222 SER A C 1
ATOM 1803 O O . SER A 1 222 ? 13.574 -8.448 -2.782 1.00 86.06 222 SER A O 1
ATOM 1805 N N . GLN A 1 223 ? 11.826 -7.035 -2.788 1.00 89.31 223 GLN A N 1
ATOM 1806 C CA . GLN A 1 223 ? 11.061 -7.631 -3.868 1.00 89.31 223 GLN A CA 1
ATOM 1807 C C . GLN A 1 223 ? 11.482 -6.984 -5.190 1.00 89.31 223 GLN A C 1
ATOM 1809 O O . GLN A 1 223 ? 11.649 -5.765 -5.237 1.00 89.31 223 GLN A O 1
ATOM 1814 N N . PRO A 1 224 ? 11.603 -7.756 -6.284 1.00 88.81 224 PRO A N 1
ATOM 1815 C CA . PRO A 1 224 ? 12.010 -7.205 -7.576 1.00 88.81 224 PRO A CA 1
ATOM 1816 C C . PRO A 1 224 ? 11.066 -6.129 -8.128 1.00 88.81 224 PRO A C 1
ATOM 1818 O O . PRO A 1 224 ? 11.506 -5.233 -8.842 1.00 88.81 224 PRO A O 1
ATOM 1821 N N . LEU A 1 225 ? 9.770 -6.233 -7.821 1.00 91.81 225 LEU A N 1
ATOM 1822 C CA . LEU A 1 225 ? 8.733 -5.298 -8.244 1.00 91.81 225 LEU A CA 1
ATOM 1823 C C . LEU A 1 225 ? 7.725 -5.091 -7.113 1.00 91.81 225 LEU A C 1
ATOM 1825 O O . LEU A 1 225 ? 7.363 -6.034 -6.409 1.00 91.81 225 LEU A O 1
ATOM 1829 N N . VAL A 1 226 ? 7.233 -3.860 -6.989 1.00 93.12 226 VAL A N 1
ATOM 1830 C CA . VAL A 1 226 ? 6.185 -3.472 -6.039 1.00 93.12 226 VAL A CA 1
ATOM 1831 C C . VAL A 1 226 ? 5.086 -2.694 -6.758 1.00 93.12 226 VAL A C 1
ATOM 1833 O O . VAL A 1 226 ? 5.350 -1.926 -7.684 1.00 93.12 226 VAL A O 1
ATOM 1836 N N . CYS A 1 227 ? 3.837 -2.880 -6.332 1.00 94.75 227 CYS A N 1
ATOM 1837 C CA . CYS A 1 227 ? 2.705 -2.079 -6.791 1.00 94.75 227 CYS A CA 1
ATOM 1838 C C . CYS A 1 227 ? 2.270 -1.146 -5.660 1.00 94.75 227 CYS A C 1
ATOM 1840 O O . CYS A 1 227 ? 1.761 -1.599 -4.635 1.00 94.75 227 CYS A O 1
ATOM 1842 N N . VAL A 1 228 ? 2.478 0.159 -5.840 1.00 94.56 228 VAL A N 1
ATOM 1843 C CA . VAL A 1 228 ? 2.088 1.170 -4.851 1.00 94.56 228 VAL A CA 1
ATOM 1844 C C . VAL A 1 228 ? 0.668 1.643 -5.145 1.00 94.56 228 VAL A C 1
ATOM 1846 O O . VAL A 1 228 ? 0.400 2.221 -6.198 1.00 94.56 228 VAL A O 1
ATOM 1849 N N . LEU A 1 229 ? -0.245 1.413 -4.198 1.00 95.50 229 LEU A N 1
ATOM 1850 C CA . LEU A 1 229 ? -1.620 1.897 -4.266 1.00 95.50 229 LEU A CA 1
ATOM 1851 C C . LEU A 1 229 ? -1.812 3.100 -3.343 1.00 95.50 229 LEU A C 1
ATOM 1853 O O . LEU A 1 229 ? -1.670 2.993 -2.125 1.00 95.50 229 LEU A O 1
ATOM 1857 N N . MET A 1 230 ? -2.220 4.229 -3.917 1.00 93.12 230 MET A N 1
ATOM 1858 C CA . MET A 1 230 ? -2.586 5.408 -3.136 1.00 93.12 230 MET A CA 1
ATOM 1859 C C . MET A 1 230 ? -3.999 5.242 -2.574 1.00 93.12 230 MET A C 1
ATOM 1861 O O . MET A 1 230 ? -4.973 5.152 -3.318 1.00 93.12 230 MET A O 1
ATOM 1865 N N . LEU A 1 231 ? -4.104 5.193 -1.244 1.00 92.69 231 LEU A N 1
ATOM 1866 C CA . LEU A 1 231 ? -5.372 4.993 -0.533 1.00 92.69 231 LEU A CA 1
ATOM 1867 C C . LEU A 1 231 ? -6.040 6.306 -0.113 1.00 92.69 231 LEU A C 1
ATOM 1869 O O . LEU A 1 231 ? -7.196 6.284 0.298 1.00 92.69 231 LEU A O 1
ATOM 1873 N N . SER A 1 232 ? -5.344 7.439 -0.211 1.00 87.69 232 SER A N 1
ATOM 1874 C CA . SER A 1 232 ? -5.850 8.788 0.077 1.00 87.69 232 SER A CA 1
ATOM 1875 C C . SER A 1 232 ? -5.756 9.665 -1.168 1.00 87.69 232 SER A C 1
ATOM 1877 O O . SER A 1 232 ? -4.990 9.360 -2.078 1.00 87.69 232 SER A O 1
ATOM 1879 N N . ASP A 1 233 ? -6.520 10.757 -1.199 1.00 85.56 233 ASP A N 1
ATOM 1880 C CA . ASP A 1 233 ? -6.354 11.792 -2.221 1.00 85.56 233 ASP A CA 1
ATOM 1881 C C . ASP A 1 233 ? -4.945 12.392 -2.120 1.00 85.56 233 ASP A C 1
ATOM 1883 O O . ASP A 1 233 ? -4.523 12.847 -1.055 1.00 85.56 233 ASP A O 1
ATOM 1887 N N . THR A 1 234 ? -4.214 12.358 -3.231 1.00 83.56 234 THR A N 1
ATOM 1888 C CA . THR A 1 234 ? -2.820 12.792 -3.317 1.00 83.56 234 THR A CA 1
ATOM 1889 C C . THR A 1 234 ? -2.653 14.179 -3.930 1.00 83.56 234 THR A C 1
ATOM 1891 O O . THR A 1 234 ? -1.523 14.616 -4.114 1.00 83.56 234 THR A O 1
ATOM 1894 N N . THR A 1 235 ? -3.743 14.878 -4.266 1.00 81.50 235 THR A N 1
ATOM 1895 C CA . THR A 1 235 ? -3.709 16.134 -5.039 1.00 81.50 235 THR A CA 1
ATOM 1896 C C . THR A 1 235 ? -2.848 17.217 -4.383 1.00 81.50 235 THR A C 1
ATOM 1898 O O . THR A 1 235 ? -2.152 17.949 -5.077 1.00 81.50 235 THR A O 1
ATOM 1901 N N . ASN A 1 236 ? -2.871 17.301 -3.050 1.00 75.19 236 ASN A N 1
ATOM 1902 C CA . ASN A 1 236 ? -2.119 18.288 -2.262 1.00 75.19 236 ASN A CA 1
ATOM 1903 C C . ASN A 1 236 ? -1.189 17.620 -1.234 1.00 75.19 236 ASN A C 1
ATOM 1905 O O . ASN A 1 236 ? -0.956 18.168 -0.153 1.00 75.19 236 ASN A O 1
ATOM 1909 N N . MET A 1 237 ? -0.747 16.395 -1.520 1.00 76.25 237 MET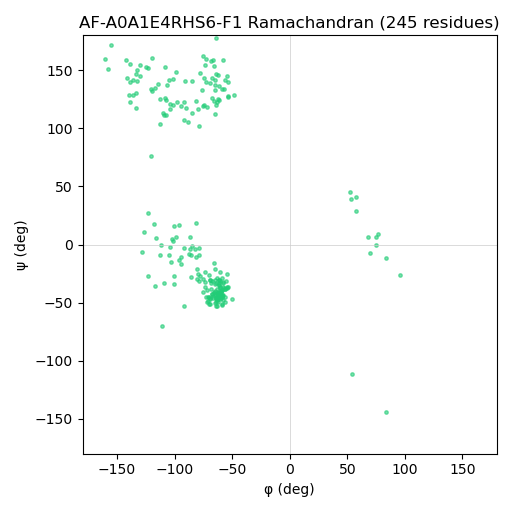 A N 1
ATOM 1910 C CA . MET A 1 237 ? 0.099 15.623 -0.614 1.00 76.25 237 MET A CA 1
ATOM 1911 C C . MET A 1 237 ? 1.518 16.197 -0.580 1.00 76.25 237 MET A C 1
ATOM 1913 O O . MET A 1 237 ? 2.031 16.594 -1.619 1.00 76.25 237 MET A O 1
ATOM 1917 N N . ILE A 1 238 ? 2.118 16.232 0.614 1.00 73.44 238 ILE A N 1
ATOM 1918 C CA . ILE A 1 238 ? 3.536 16.538 0.836 1.00 73.44 238 ILE A CA 1
ATOM 1919 C C . ILE A 1 238 ? 4.093 15.494 1.802 1.00 73.44 238 ILE A C 1
ATOM 1921 O O . ILE A 1 238 ? 3.508 15.227 2.855 1.00 73.44 238 ILE A O 1
ATOM 1925 N N . GLY A 1 239 ? 5.220 14.907 1.426 1.00 70.19 239 GLY A N 1
ATOM 1926 C CA . GLY A 1 239 ? 5.943 13.875 2.157 1.00 70.19 239 GLY A CA 1
ATOM 1927 C C . GLY A 1 239 ? 5.353 12.462 2.100 1.00 70.19 239 GLY A C 1
ATOM 1928 O O . GLY A 1 239 ? 5.803 11.568 2.818 1.00 70.19 239 GLY A O 1
ATOM 1929 N N . GLY A 1 240 ? 4.342 12.249 1.256 1.00 74.12 240 GLY A N 1
ATOM 1930 C CA . GLY A 1 240 ? 3.780 10.926 0.953 1.00 74.12 240 GLY A CA 1
ATOM 1931 C C . GLY A 1 240 ? 4.058 10.473 -0.483 1.00 74.12 240 GLY A C 1
ATOM 1932 O O . GLY A 1 240 ? 3.618 9.402 -0.898 1.00 74.12 240 GLY A O 1
ATOM 1933 N N . GLU A 1 241 ? 4.745 11.303 -1.265 1.00 82.06 241 GLU A N 1
ATOM 1934 C CA . GLU A 1 241 ? 5.102 11.050 -2.650 1.00 82.06 241 GLU A CA 1
ATOM 1935 C C . GLU A 1 241 ? 6.106 9.904 -2.746 1.00 82.06 241 GLU A C 1
ATOM 1937 O O . GLU A 1 241 ? 7.026 9.765 -1.941 1.00 82.06 241 GLU A O 1
ATOM 1942 N N . THR A 1 242 ? 5.968 9.098 -3.796 1.00 85.19 242 THR A N 1
ATOM 1943 C CA . THR A 1 242 ? 6.995 8.118 -4.146 1.00 85.19 242 THR A CA 1
ATOM 1944 C C . THR A 1 242 ? 8.057 8.799 -5.000 1.00 85.19 242 THR A C 1
ATOM 1946 O O . THR A 1 242 ? 7.788 9.203 -6.132 1.00 85.19 242 THR A O 1
ATOM 1949 N N . CYS A 1 243 ? 9.266 8.923 -4.456 1.00 87.38 243 CYS A N 1
ATOM 1950 C CA . CYS A 1 243 ? 10.413 9.485 -5.161 1.00 87.38 243 CYS A CA 1
ATOM 1951 C C . CYS A 1 243 ? 11.346 8.376 -5.657 1.00 87.38 243 CYS A C 1
ATOM 1953 O O . CYS A 1 243 ? 11.590 7.392 -4.963 1.00 87.38 243 CYS A O 1
ATOM 1955 N N . LEU A 1 244 ? 11.914 8.560 -6.852 1.00 89.19 244 LEU A N 1
ATOM 1956 C CA . LEU A 1 244 ? 12.891 7.643 -7.440 1.00 89.19 244 LEU A CA 1
ATOM 1957 C C . LEU A 1 244 ? 14.205 8.365 -7.698 1.00 89.19 244 LEU A C 1
ATOM 1959 O O . LEU A 1 244 ? 14.229 9.441 -8.300 1.00 89.19 244 LEU A O 1
ATOM 1963 N N . ARG A 1 245 ? 15.317 7.735 -7.314 1.00 87.19 245 ARG A N 1
ATOM 1964 C CA . ARG A 1 245 ? 16.654 8.255 -7.599 1.00 87.19 245 ARG A CA 1
ATOM 1965 C C . ARG A 1 245 ? 17.183 7.682 -8.912 1.00 87.19 245 ARG A C 1
ATOM 1967 O O . ARG A 1 245 ? 17.601 6.523 -8.965 1.00 87.19 245 ARG A O 1
ATOM 1974 N N . LYS A 1 246 ? 17.227 8.510 -9.954 1.00 87.50 246 LYS A N 1
ATOM 1975 C CA . LYS A 1 246 ? 17.884 8.177 -11.232 1.00 87.50 246 LYS A CA 1
ATOM 1976 C C . LYS A 1 246 ? 19.409 8.086 -11.074 1.00 87.50 246 LYS A C 1
ATOM 1978 O O . LYS A 1 246 ? 19.948 8.594 -10.090 1.00 87.50 246 LYS A O 1
ATOM 1983 N N . GLY A 1 247 ? 20.063 7.372 -11.991 1.00 82.88 247 GLY A N 1
ATOM 1984 C CA . GLY A 1 247 ? 21.528 7.278 -12.090 1.00 82.88 247 GLY A CA 1
ATOM 1985 C C . GLY A 1 247 ? 22.182 8.406 -12.884 1.00 82.88 247 GLY A C 1
ATOM 1986 O O . GLY A 1 247 ? 21.472 9.198 -13.549 1.00 82.88 247 GLY A O 1
#

Foldseek 3Di:
DDDPVRVVCVVVVVPVFFDDLVLLVVFPPVVLVVLCVVVVDLDPPDADDCCCWFPCNPPVPQVVVLVPWDFQFCVNLVNDDPPAPARTPDTDDGGTTDLVLLSLQSSQCSNSVLVRVFKGQDPQFPPGQKIKGWQSCDPPPDGSRNRLLCSCPPPVSQVSVCVVRVHRDDDPDPRHRPMDIDDGDDPVRQVVVLVVVVVVCVVPPDDPPPPFGASHDDDDDPDSDDDDDDSDDCPSDTRHDDDDRGD

pLDDT: mean 88.75, std 8.49, range [59.97, 98.44]

Solvent-accessible surface area (backbone atoms only — not comparable to full-atom values): 14866 Å² total; per-residue (Å²): 131,85,51,73,67,55,53,49,37,55,75,59,70,38,66,93,32,51,58,54,66,69,56,45,56,76,66,42,42,68,58,44,50,54,49,31,66,74,67,73,45,91,66,89,80,69,74,68,44,62,62,65,30,22,30,53,56,43,76,47,74,43,37,60,55,45,75,66,43,52,70,42,35,20,64,82,37,53,63,66,56,97,84,56,95,60,62,65,57,49,64,56,92,60,70,52,63,25,74,66,41,45,51,54,41,50,52,46,59,57,31,66,72,54,34,53,71,35,28,29,54,36,87,53,31,69,75,80,52,14,28,36,36,47,35,54,32,29,50,89,92,43,68,72,22,60,43,52,47,42,49,66,67,31,67,73,46,44,51,54,50,21,66,71,56,74,46,90,76,78,87,88,49,68,47,62,49,82,58,40,81,40,74,62,67,55,73,64,57,52,48,52,49,51,54,50,49,56,53,49,43,75,73,72,54,82,81,86,64,82,87,52,51,25,48,64,52,96,77,78,75,95,56,98,73,84,86,88,79,82,82,62,89,63,91,85,62,76,4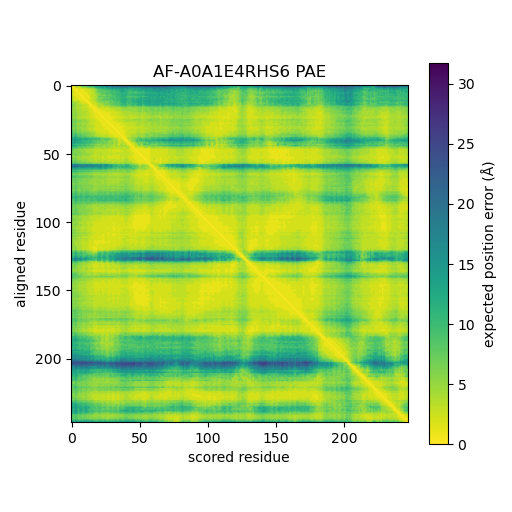0,75,75,91,82,82,87,66,99

Sequence (247 aa):
MATPDLLRSIQDNRIDKVIPESVYDSNLKSIYDKIIEKSGVKTVETKFDPYKHLKYYADGKDKEKFHSTRKISMEELRRSHPDQITDLGVTDPFPLFTDEAISLMRQEFLNRDIFLKYTRYSYSSTSGLDANLRGYVKDMDTINCPFIHSAWNHPLTIDLINKMAGVELEIIYDYEIAIVNLSMKSEEQAAEERIRFAREQSLSGVSNGEDIPAVVGWHYDSQPLVCVLMLSDTTNMIGGETCLRKG

Organism: NCBI:txid984485

Radius of gyration: 19.25 Å; Cα contacts (8 Å, |Δi|>4): 289; chains: 1; bounding box: 49×49×45 Å

Mean predicted aligned error: 5.8 Å